Protein AF-A0A6P5RDS1-F1 (afdb_monomer)

Structure (mmCIF, N/CA/C/O backbone):
data_AF-A0A6P5RDS1-F1
#
_entry.id   AF-A0A6P5RDS1-F1
#
loop_
_atom_site.group_PDB
_atom_site.id
_atom_site.type_symbol
_atom_site.label_atom_id
_atom_site.label_alt_id
_atom_site.label_comp_id
_atom_site.label_asym_id
_atom_site.label_entity_id
_atom_site.label_seq_id
_atom_site.pdbx_PDB_ins_code
_atom_site.Cartn_x
_atom_site.Cartn_y
_atom_site.Cartn_z
_atom_site.occupancy
_atom_site.B_iso_or_equiv
_atom_site.auth_seq_id
_atom_site.auth_comp_id
_atom_site.auth_asym_id
_atom_site.auth_atom_id
_atom_site.pdbx_PDB_model_num
ATOM 1 N N . MET A 1 1 ? 1.305 3.568 -52.316 1.00 52.16 1 MET A N 1
ATOM 2 C CA . MET A 1 1 ? 1.310 4.062 -50.924 1.00 52.16 1 MET A CA 1
ATOM 3 C C . MET A 1 1 ? 2.039 3.030 -50.088 1.00 52.16 1 MET A C 1
ATOM 5 O O . MET A 1 1 ? 1.567 1.903 -50.022 1.00 52.16 1 MET A O 1
ATOM 9 N N . ALA A 1 2 ? 3.220 3.369 -49.573 1.00 63.03 2 ALA A N 1
ATOM 10 C CA . ALA A 1 2 ? 3.990 2.489 -48.701 1.00 63.03 2 ALA A CA 1
ATOM 11 C C . ALA A 1 2 ? 3.733 2.926 -47.258 1.00 63.03 2 ALA A C 1
ATOM 13 O O . ALA A 1 2 ? 3.937 4.093 -46.930 1.00 63.03 2 ALA A O 1
ATOM 14 N N . TRP A 1 3 ? 3.232 2.015 -46.431 1.00 63.78 3 TRP A N 1
ATOM 15 C CA . TRP A 1 3 ? 3.153 2.240 -44.995 1.00 63.78 3 TRP A CA 1
ATOM 16 C C . TRP A 1 3 ? 4.556 2.091 -44.414 1.00 63.78 3 TRP A C 1
ATOM 18 O O . TRP A 1 3 ? 5.235 1.106 -44.701 1.00 63.78 3 TRP A O 1
ATOM 28 N N . SER A 1 4 ? 4.988 3.055 -43.606 1.00 67.50 4 SER A N 1
ATOM 29 C CA . SER A 1 4 ? 6.148 2.896 -42.737 1.00 67.50 4 SER A CA 1
ATOM 30 C C . SER A 1 4 ? 5.667 2.709 -41.304 1.00 67.50 4 SER A C 1
ATOM 32 O O . SER A 1 4 ? 4.805 3.433 -40.806 1.00 67.50 4 SER A O 1
ATOM 34 N N . THR A 1 5 ? 6.212 1.703 -40.633 1.00 55.66 5 THR A N 1
ATOM 35 C CA . THR A 1 5 ? 6.023 1.506 -39.199 1.00 55.66 5 THR A CA 1
ATOM 36 C C . THR A 1 5 ? 6.882 2.518 -38.454 1.00 55.66 5 THR A C 1
ATOM 38 O O . THR A 1 5 ? 8.106 2.416 -38.451 1.00 55.66 5 THR A O 1
ATOM 41 N N . SER A 1 6 ? 6.241 3.505 -37.831 1.00 59.34 6 SER A N 1
ATOM 42 C CA . SER A 1 6 ? 6.893 4.403 -36.879 1.00 59.34 6 SER A CA 1
ATOM 43 C C . SER A 1 6 ? 6.882 3.737 -35.505 1.00 59.34 6 SER A C 1
ATOM 45 O O . SER A 1 6 ? 5.877 3.795 -34.801 1.00 59.34 6 SER A O 1
ATOM 47 N N . SER A 1 7 ? 7.972 3.073 -35.125 1.00 63.00 7 SER A N 1
ATOM 48 C CA . SER A 1 7 ? 8.148 2.577 -33.758 1.00 63.00 7 SER A CA 1
ATOM 49 C C . SER A 1 7 ? 8.672 3.709 -32.874 1.00 63.00 7 SER A C 1
ATOM 51 O O . SER A 1 7 ? 9.803 4.158 -33.052 1.00 63.00 7 SER A O 1
ATOM 53 N N . PHE A 1 8 ? 7.861 4.175 -31.927 1.00 62.31 8 PHE A N 1
ATOM 54 C CA . PHE A 1 8 ? 8.321 5.044 -30.846 1.00 62.31 8 PHE A CA 1
ATOM 55 C C . PHE A 1 8 ? 8.679 4.166 -29.647 1.00 62.31 8 PHE A C 1
ATOM 57 O O . PHE A 1 8 ? 7.804 3.513 -29.081 1.00 62.31 8 PHE A O 1
ATOM 64 N N . VAL A 1 9 ? 9.960 4.133 -29.283 1.00 62.94 9 VAL A N 1
ATOM 65 C CA . VAL A 1 9 ? 10.420 3.499 -28.044 1.00 62.94 9 VAL A CA 1
ATOM 66 C C . VAL A 1 9 ? 10.587 4.617 -27.014 1.00 62.94 9 VAL A C 1
ATOM 68 O O . VAL A 1 9 ? 11.450 5.476 -27.208 1.00 62.94 9 VAL A O 1
ATOM 71 N N . PRO A 1 10 ? 9.751 4.681 -25.963 1.00 65.62 10 PRO A N 1
ATOM 72 C CA . PRO A 1 10 ? 9.922 5.683 -24.922 1.00 65.62 10 PRO A CA 1
ATOM 73 C C . PRO A 1 10 ? 11.289 5.525 -24.228 1.00 65.62 10 PRO A C 1
ATOM 75 O O . PRO A 1 10 ? 11.739 4.393 -24.049 1.00 65.62 10 PRO A O 1
ATOM 78 N N . PRO A 1 11 ? 11.934 6.623 -23.781 1.00 74.31 11 PRO A N 1
ATOM 79 C CA . PRO A 1 11 ? 13.264 6.566 -23.164 1.00 74.31 11 PRO A CA 1
ATOM 80 C C . PRO A 1 11 ? 13.291 5.712 -21.894 1.00 74.31 11 PRO A C 1
ATOM 82 O O . PRO A 1 11 ? 14.235 4.967 -21.661 1.00 74.31 11 PRO A O 1
ATOM 85 N N . ASN A 1 12 ? 12.230 5.812 -21.088 1.00 85.38 12 ASN A N 1
ATOM 86 C CA . ASN A 1 12 ? 11.992 4.938 -19.950 1.00 85.38 12 ASN A CA 1
ATOM 87 C C . ASN A 1 12 ? 10.528 4.492 -19.969 1.00 85.38 12 ASN A C 1
ATOM 89 O O . ASN A 1 12 ? 9.618 5.251 -19.623 1.00 85.38 12 ASN A O 1
ATOM 93 N N . ILE A 1 13 ? 10.302 3.253 -20.397 1.00 88.00 13 ILE A N 1
ATOM 94 C CA . ILE A 1 13 ? 8.967 2.657 -20.489 1.00 88.00 13 ILE A CA 1
ATOM 95 C C . ILE A 1 13 ? 8.264 2.578 -19.122 1.00 88.00 13 ILE A C 1
ATOM 97 O O . ILE A 1 13 ? 7.053 2.780 -19.066 1.00 88.00 13 ILE A O 1
ATOM 101 N N . CYS A 1 14 ? 9.013 2.396 -18.026 1.00 90.06 14 CYS A N 1
ATOM 102 C CA . CYS A 1 14 ? 8.473 2.347 -16.664 1.00 90.06 14 CYS A CA 1
ATOM 103 C C . CYS A 1 14 ? 7.877 3.689 -16.215 1.00 90.06 14 CYS A C 1
ATOM 105 O O . CYS A 1 14 ? 6.958 3.704 -15.405 1.00 90.06 14 CYS A O 1
ATOM 107 N N . LEU A 1 15 ? 8.381 4.808 -16.753 1.00 86.38 15 LEU A N 1
ATOM 108 C CA . LEU A 1 15 ? 7.869 6.158 -16.476 1.00 86.38 15 LEU A CA 1
ATOM 109 C C . LEU A 1 15 ? 6.854 6.640 -17.521 1.00 86.38 15 LEU A C 1
ATOM 111 O O . LEU A 1 15 ? 6.115 7.589 -17.275 1.00 86.38 15 LEU A O 1
ATOM 115 N N . SER A 1 16 ? 6.849 6.025 -18.707 1.00 80.31 16 SER A N 1
ATOM 116 C CA . SER A 1 16 ? 6.047 6.480 -19.850 1.00 80.31 16 SER A CA 1
ATOM 117 C C . SER A 1 16 ? 4.698 5.772 -19.945 1.00 80.31 16 SER A C 1
ATOM 119 O O . SER A 1 16 ? 3.726 6.373 -20.395 1.00 80.31 16 SER A O 1
ATOM 121 N N . ILE A 1 17 ? 4.620 4.509 -19.510 1.00 75.12 17 ILE A N 1
ATOM 122 C CA . ILE A 1 17 ? 3.364 3.756 -19.413 1.00 75.12 17 ILE A CA 1
ATOM 123 C C . ILE A 1 17 ? 2.803 3.939 -18.002 1.00 75.12 17 ILE A C 1
ATOM 125 O O . ILE A 1 17 ? 2.818 3.029 -17.176 1.00 75.12 17 ILE A O 1
ATOM 129 N N . VAL A 1 18 ? 2.332 5.154 -17.727 1.00 65.88 18 VAL A N 1
ATOM 130 C CA . VAL A 1 18 ? 1.485 5.440 -16.567 1.00 65.88 18 VAL A CA 1
ATOM 131 C C . VAL A 1 18 ? 0.064 5.527 -17.098 1.00 65.88 18 VAL A C 1
ATOM 133 O O . VAL A 1 18 ? -0.373 6.572 -17.581 1.00 65.88 18 VAL A O 1
ATOM 136 N N . GLU A 1 19 ? -0.646 4.402 -17.109 1.00 61.41 19 GLU A N 1
ATOM 137 C CA . GLU A 1 19 ? -2.012 4.390 -17.629 1.00 61.41 19 GLU A CA 1
ATOM 138 C C . GLU A 1 19 ? -2.927 5.168 -16.678 1.00 61.41 19 GLU A C 1
ATOM 140 O O . GLU A 1 19 ? -3.151 4.779 -15.533 1.00 61.41 19 GLU A O 1
ATOM 145 N N . GLY A 1 20 ? -3.458 6.296 -17.161 1.00 54.75 20 GLY A N 1
ATOM 146 C CA . GLY A 1 20 ? -4.404 7.129 -16.413 1.00 54.75 20 GLY A CA 1
ATOM 147 C C . GLY A 1 20 ? -5.798 6.506 -16.269 1.00 54.75 20 GLY A C 1
ATOM 148 O O . GLY A 1 20 ? -6.591 6.983 -15.461 1.00 54.75 20 GLY A O 1
ATOM 149 N N . VAL A 1 21 ? -6.111 5.449 -17.032 1.00 48.75 21 VAL A N 1
ATOM 150 C CA . VAL A 1 21 ? -7.402 4.746 -16.995 1.00 48.75 21 VAL A CA 1
ATOM 151 C C . VAL A 1 21 ? -7.183 3.247 -17.217 1.00 48.75 21 VAL A C 1
ATOM 153 O O . VAL A 1 21 ? -7.215 2.781 -18.347 1.00 48.75 21 VAL A O 1
ATOM 156 N N . GLY A 1 22 ? -7.004 2.508 -16.120 1.00 55.03 22 GLY A N 1
ATOM 157 C CA . GLY A 1 22 ? -7.117 1.047 -16.073 1.00 55.03 22 GLY A CA 1
ATOM 158 C C . GLY A 1 22 ? -5.992 0.255 -16.748 1.00 55.03 22 GLY A C 1
ATOM 159 O O . GLY A 1 22 ? -5.974 0.120 -17.961 1.00 55.03 22 GLY A O 1
ATOM 160 N N . GLY A 1 23 ? -5.154 -0.380 -15.927 1.00 74.88 23 GLY A N 1
ATOM 161 C CA . GLY A 1 23 ? -4.181 -1.397 -16.331 1.00 74.88 23 GLY A CA 1
ATOM 162 C C . GLY A 1 23 ? -2.976 -1.429 -15.389 1.00 74.88 23 GLY A C 1
ATOM 163 O O . GLY A 1 23 ? -2.886 -0.636 -14.453 1.00 74.88 23 GLY A O 1
ATOM 164 N N . GLY A 1 24 ? -2.092 -2.413 -15.558 1.00 84.75 24 GLY A N 1
ATOM 165 C CA . GLY A 1 24 ? -0.984 -2.670 -14.628 1.00 84.75 24 GLY A CA 1
ATOM 166 C C . GLY A 1 24 ? 0.265 -1.812 -14.857 1.00 84.75 24 GLY A C 1
ATOM 167 O O . GLY A 1 24 ? 1.217 -1.908 -14.085 1.00 84.75 24 GLY A O 1
ATOM 168 N N . GLY A 1 25 ? 0.279 -0.975 -15.895 1.00 90.12 25 GLY A N 1
ATOM 169 C CA . GLY A 1 25 ? 1.495 -0.328 -16.384 1.00 90.12 25 GLY A CA 1
ATOM 170 C C . GLY A 1 25 ? 2.413 -1.319 -17.109 1.00 90.12 25 GLY A C 1
ATOM 171 O O . GLY A 1 25 ? 1.986 -2.400 -17.515 1.00 90.12 25 GLY A O 1
ATOM 172 N N . ALA A 1 26 ? 3.693 -0.969 -17.251 1.00 91.69 26 ALA A N 1
ATOM 173 C CA . ALA A 1 26 ? 4.657 -1.751 -18.036 1.00 91.69 26 ALA A CA 1
ATOM 174 C C . ALA A 1 26 ? 4.880 -3.199 -17.542 1.00 91.69 26 ALA A C 1
ATOM 176 O O . ALA A 1 26 ? 5.235 -4.053 -18.348 1.00 91.69 26 ALA A O 1
ATOM 177 N N . CYS A 1 27 ? 4.669 -3.479 -16.250 1.00 94.31 27 CYS A N 1
ATOM 178 C CA . CYS A 1 27 ? 4.975 -4.774 -15.623 1.00 94.31 27 CYS A CA 1
ATOM 179 C C . CYS A 1 27 ? 3.757 -5.523 -15.063 1.00 94.31 27 CYS A C 1
ATOM 181 O O . CYS A 1 27 ? 3.913 -6.513 -14.341 1.00 94.31 27 CYS A O 1
ATOM 183 N N . GLY A 1 28 ? 2.547 -5.051 -15.362 1.00 94.31 28 GLY A N 1
ATOM 184 C CA . GLY A 1 28 ? 1.330 -5.620 -14.795 1.00 94.31 28 GLY A CA 1
ATOM 185 C C . GLY A 1 28 ? 1.092 -5.218 -13.333 1.00 94.31 28 GLY A C 1
ATOM 186 O O . GLY A 1 28 ? 1.885 -4.526 -12.694 1.00 94.31 28 GLY A O 1
ATOM 187 N N . PHE A 1 29 ? -0.054 -5.638 -12.799 1.00 95.75 29 PHE A N 1
ATOM 188 C CA . PHE A 1 29 ? -0.457 -5.298 -11.435 1.00 95.75 29 PHE A CA 1
ATOM 189 C C . PHE A 1 29 ? 0.477 -5.897 -10.384 1.00 95.75 29 PHE A C 1
ATOM 191 O O . PHE A 1 29 ? 0.983 -7.004 -10.540 1.00 95.75 29 PHE A O 1
ATOM 198 N N . ASN A 1 30 ? 0.620 -5.195 -9.265 1.00 97.12 30 ASN A N 1
ATOM 199 C CA . ASN A 1 30 ? 1.406 -5.589 -8.100 1.00 97.12 30 ASN A CA 1
ATOM 200 C C . ASN A 1 30 ? 2.906 -5.832 -8.372 1.00 97.12 30 ASN A C 1
ATOM 202 O O . ASN A 1 30 ? 3.576 -6.461 -7.554 1.00 9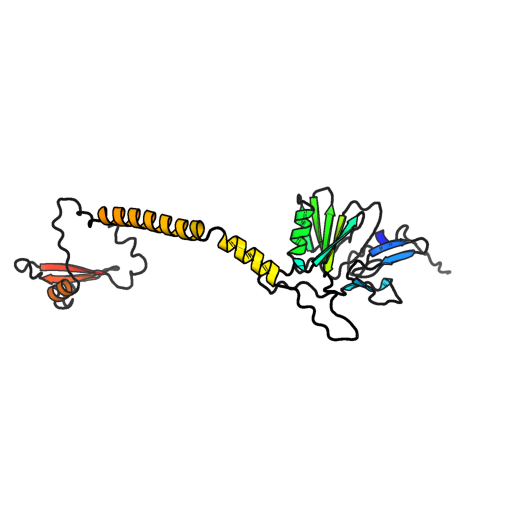7.12 30 ASN A O 1
ATOM 206 N N . SER A 1 31 ? 3.423 -5.345 -9.503 1.00 96.62 31 SER A N 1
ATOM 207 C CA . SER A 1 31 ? 4.823 -5.484 -9.918 1.00 96.62 31 SER A CA 1
ATOM 208 C C . SER A 1 31 ? 5.587 -4.173 -9.821 1.00 96.62 31 SER A C 1
ATOM 210 O O . SER A 1 31 ? 5.006 -3.088 -9.858 1.00 96.62 31 SER A O 1
ATOM 212 N N . LEU A 1 32 ? 6.910 -4.288 -9.778 1.00 97.00 32 LEU A N 1
ATOM 213 C CA . LEU A 1 32 ? 7.862 -3.192 -9.899 1.00 97.00 32 LEU A CA 1
ATOM 214 C C . LEU A 1 32 ? 8.512 -3.218 -11.284 1.00 97.00 32 LEU A C 1
ATOM 216 O O . LEU A 1 32 ? 8.864 -4.286 -11.779 1.00 97.00 32 LEU A O 1
ATOM 220 N N . CYS A 1 33 ? 8.692 -2.043 -11.883 1.00 95.94 33 CYS A N 1
ATOM 221 C CA . CYS A 1 33 ? 9.364 -1.850 -13.162 1.00 95.94 33 CYS A CA 1
ATOM 222 C C . CYS A 1 33 ? 10.653 -1.059 -12.964 1.00 95.94 33 CYS A C 1
ATOM 224 O O . CYS A 1 33 ? 10.628 0.056 -12.436 1.00 95.94 33 CYS A O 1
ATOM 226 N N . ARG A 1 34 ? 11.769 -1.602 -13.444 1.00 95.19 34 ARG A N 1
ATOM 227 C CA . ARG A 1 34 ? 13.029 -0.866 -13.604 1.00 95.19 34 ARG A CA 1
ATOM 228 C C . ARG A 1 34 ? 13.480 -0.921 -15.055 1.00 95.19 34 ARG A C 1
ATOM 230 O O . ARG A 1 34 ? 13.244 -1.911 -15.745 1.00 95.19 34 ARG A O 1
ATOM 237 N N . LEU A 1 35 ? 14.136 0.135 -15.519 1.00 92.94 35 LEU A N 1
ATOM 238 C CA . LEU A 1 35 ? 14.663 0.168 -16.878 1.00 92.94 35 LEU A CA 1
ATOM 239 C C . LEU A 1 35 ? 15.861 -0.788 -16.998 1.00 92.94 35 LEU A C 1
ATOM 241 O O . LEU A 1 35 ? 16.805 -0.701 -16.211 1.00 92.94 35 LEU A O 1
ATOM 245 N N . GLY A 1 36 ? 15.806 -1.705 -17.962 1.00 90.25 36 GLY A N 1
ATOM 246 C CA . GLY A 1 36 ? 16.920 -2.550 -18.381 1.00 90.25 36 GLY A CA 1
ATOM 247 C C . GLY A 1 36 ? 17.379 -2.218 -19.800 1.00 90.25 36 GLY A C 1
ATOM 248 O O . GLY A 1 36 ? 16.732 -1.449 -20.511 1.00 90.25 36 GLY A O 1
ATOM 249 N N . ASP A 1 37 ? 18.484 -2.834 -20.220 1.00 87.12 37 ASP A N 1
ATOM 250 C CA . ASP A 1 37 ? 19.104 -2.570 -21.527 1.00 87.12 37 ASP A CA 1
ATOM 251 C C . ASP A 1 37 ? 18.231 -3.029 -22.711 1.00 87.12 37 ASP A C 1
ATOM 253 O O . ASP A 1 37 ? 18.219 -2.395 -23.764 1.00 87.12 37 ASP A O 1
ATOM 257 N N . GLU A 1 38 ? 17.466 -4.112 -22.531 1.00 85.38 38 GLU A N 1
ATOM 258 C CA . GLU A 1 38 ? 16.616 -4.726 -23.567 1.00 85.38 38 GLU A CA 1
ATOM 259 C C . GLU A 1 38 ? 15.111 -4.461 -23.360 1.00 85.38 38 GLU A C 1
ATOM 261 O O . GLU A 1 38 ? 14.274 -5.016 -24.072 1.00 85.38 38 GLU A O 1
ATOM 266 N N . GLY A 1 39 ? 14.741 -3.614 -22.392 1.00 86.56 39 GLY A N 1
ATOM 267 C CA . GLY A 1 39 ? 13.345 -3.323 -22.059 1.00 86.56 39 GLY A CA 1
ATOM 268 C C . GLY A 1 39 ? 13.084 -3.198 -20.554 1.00 86.56 39 GLY A C 1
ATOM 269 O O . GLY A 1 39 ? 14.025 -3.063 -19.768 1.00 86.56 39 GLY A O 1
ATOM 270 N N . PRO A 1 40 ? 11.809 -3.211 -20.123 1.00 92.50 40 PRO A N 1
ATOM 271 C CA . PRO A 1 40 ? 11.481 -3.180 -18.705 1.00 92.50 40 PRO A CA 1
ATOM 272 C C . PRO A 1 40 ? 11.876 -4.496 -18.040 1.00 92.50 40 PRO A C 1
ATOM 274 O O . PRO A 1 40 ? 11.583 -5.578 -18.548 1.00 92.50 40 PRO A O 1
ATOM 277 N N . ILE A 1 41 ? 12.488 -4.402 -16.867 1.00 95.31 41 ILE A N 1
ATOM 278 C CA . ILE A 1 41 ? 12.680 -5.543 -15.982 1.00 95.31 41 ILE A CA 1
ATOM 279 C C . ILE A 1 41 ? 11.589 -5.488 -14.919 1.00 95.31 41 ILE A C 1
ATOM 281 O O . ILE A 1 41 ? 11.463 -4.494 -14.199 1.00 95.31 41 ILE A O 1
ATOM 285 N N . CYS A 1 42 ? 10.804 -6.561 -14.860 1.00 96.00 42 CYS A N 1
ATOM 286 C CA . CYS A 1 42 ? 9.633 -6.683 -14.007 1.00 96.00 42 CYS A CA 1
ATOM 287 C C . CYS A 1 42 ? 9.896 -7.662 -12.869 1.00 96.00 42 CYS A C 1
ATOM 289 O O . CYS A 1 42 ? 10.268 -8.812 -13.103 1.00 96.00 42 CYS A O 1
ATOM 291 N N . GLU A 1 43 ? 9.701 -7.200 -11.638 1.00 96.25 43 GLU A N 1
ATOM 292 C CA . GLU A 1 43 ? 10.015 -7.954 -10.425 1.00 96.25 43 GLU A CA 1
ATOM 293 C C . GLU A 1 43 ? 8.849 -7.878 -9.430 1.00 96.25 43 GLU A C 1
ATOM 295 O O . GLU A 1 43 ? 8.168 -6.854 -9.318 1.00 96.25 43 GLU A O 1
ATOM 300 N N . CYS A 1 44 ? 8.617 -8.971 -8.697 1.00 97.69 44 CYS A N 1
ATOM 301 C CA . CYS A 1 44 ? 7.619 -9.001 -7.632 1.00 97.69 44 CYS A CA 1
ATOM 302 C C . CYS A 1 44 ? 8.221 -8.518 -6.307 1.00 97.69 44 CYS A C 1
ATOM 304 O O . CYS A 1 44 ? 9.333 -8.931 -5.967 1.00 97.69 44 CYS A O 1
ATOM 306 N N . PRO A 1 45 ? 7.494 -7.696 -5.530 1.00 97.12 45 PRO A N 1
ATOM 307 C CA . PRO A 1 45 ? 7.914 -7.339 -4.182 1.00 97.12 45 PRO A CA 1
ATOM 308 C C . PRO A 1 45 ? 7.856 -8.545 -3.229 1.00 97.12 45 PRO A C 1
ATOM 310 O O . PRO A 1 45 ? 7.248 -9.579 -3.518 1.00 97.12 45 PRO A O 1
ATOM 313 N N . ASN A 1 46 ? 8.474 -8.408 -2.057 1.00 95.69 46 ASN A N 1
ATOM 314 C CA . ASN A 1 46 ? 8.475 -9.436 -1.017 1.00 95.69 46 ASN A CA 1
ATOM 315 C C . ASN A 1 46 ? 7.038 -9.806 -0.617 1.00 95.69 46 ASN A C 1
ATOM 317 O O . ASN A 1 46 ? 6.207 -8.932 -0.385 1.00 95.69 46 ASN A O 1
ATOM 321 N N . GLY A 1 47 ? 6.745 -11.106 -0.523 1.00 94.62 47 GLY A N 1
ATOM 322 C CA . GLY A 1 47 ? 5.386 -11.603 -0.264 1.00 94.62 47 GLY A CA 1
ATOM 323 C C . GLY A 1 47 ? 4.481 -11.660 -1.507 1.00 94.62 47 GLY A C 1
ATOM 324 O O . GLY A 1 47 ? 3.279 -11.913 -1.403 1.00 94.62 47 GLY A O 1
ATOM 325 N N . TYR A 1 48 ? 5.028 -11.430 -2.701 1.00 96.75 48 TYR A N 1
ATOM 326 C CA . TYR A 1 48 ? 4.296 -11.541 -3.957 1.00 96.75 48 TYR A CA 1
ATOM 327 C C . TYR A 1 48 ? 5.028 -12.496 -4.902 1.00 96.75 48 TYR A C 1
ATOM 329 O O . TYR A 1 48 ? 6.250 -12.487 -5.010 1.00 96.75 48 TYR A O 1
ATOM 337 N N . ASN A 1 49 ? 4.262 -13.328 -5.603 1.00 96.00 49 ASN A N 1
ATOM 338 C CA . ASN A 1 49 ? 4.765 -14.272 -6.596 1.00 96.00 49 ASN A CA 1
ATOM 339 C C . ASN A 1 49 ? 4.277 -13.874 -7.987 1.00 96.00 49 ASN A C 1
ATOM 341 O O . ASN A 1 49 ? 3.176 -13.333 -8.119 1.00 96.00 49 ASN A O 1
ATOM 345 N N . SER A 1 50 ? 5.045 -14.225 -9.021 1.00 96.50 50 SER A N 1
ATOM 346 C 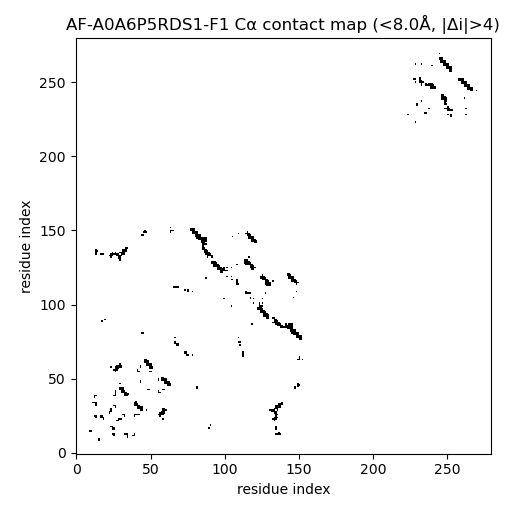CA . SER A 1 50 ? 4.594 -14.035 -10.401 1.00 96.50 50 SER A CA 1
ATOM 347 C C . SER A 1 50 ? 3.264 -14.757 -10.637 1.00 96.50 50 SER A C 1
ATOM 349 O O . SER A 1 50 ? 3.052 -15.885 -10.169 1.00 96.50 50 SER A O 1
ATOM 351 N N . ILE A 1 51 ? 2.356 -14.098 -11.356 1.00 96.75 51 ILE A N 1
ATOM 352 C CA . ILE A 1 51 ? 1.121 -14.724 -11.835 1.00 96.75 51 ILE A CA 1
ATOM 353 C C . ILE A 1 51 ? 1.457 -15.827 -12.844 1.00 96.75 51 ILE A C 1
ATOM 355 O O . ILE A 1 51 ? 0.859 -16.903 -12.784 1.00 96.75 51 ILE A O 1
ATOM 359 N N . ASP A 1 52 ? 2.438 -15.578 -13.712 1.00 95.75 52 ASP A N 1
ATOM 360 C CA . ASP A 1 52 ? 2.931 -16.510 -14.721 1.00 95.75 52 ASP A CA 1
ATOM 361 C C . ASP A 1 52 ? 4.468 -16.545 -14.693 1.00 95.75 52 ASP A C 1
ATOM 363 O O . ASP A 1 52 ? 5.121 -15.569 -15.067 1.00 95.75 52 ASP A O 1
ATOM 367 N N . PRO A 1 53 ? 5.093 -17.646 -14.246 1.00 92.81 53 PRO A N 1
ATOM 368 C CA . PRO A 1 53 ? 6.551 -17.753 -14.204 1.00 92.81 53 PRO A CA 1
ATOM 369 C C . PRO A 1 53 ? 7.236 -17.598 -15.569 1.00 92.81 53 PRO A C 1
ATOM 371 O O . PRO A 1 53 ? 8.432 -17.325 -15.605 1.00 92.81 53 PRO A O 1
ATOM 374 N N . ASN A 1 54 ? 6.504 -17.779 -16.674 1.00 95.00 54 ASN A N 1
ATOM 375 C CA . ASN A 1 54 ? 7.035 -17.642 -18.031 1.00 95.00 54 ASN A CA 1
ATOM 376 C C . ASN A 1 54 ? 6.790 -16.250 -18.632 1.00 95.00 54 ASN A C 1
ATOM 378 O O . ASN A 1 54 ? 7.286 -15.972 -19.721 1.00 95.00 54 ASN A O 1
ATOM 382 N N . ASP A 1 55 ? 6.022 -15.395 -17.954 1.00 92.94 55 ASP A N 1
ATOM 383 C CA . ASP A 1 55 ? 5.654 -14.067 -18.438 1.00 92.94 55 ASP A CA 1
ATOM 384 C C . ASP A 1 55 ? 5.600 -13.066 -17.274 1.00 92.94 55 ASP A C 1
ATOM 386 O O . ASP A 1 55 ? 4.573 -12.876 -16.617 1.00 92.94 55 ASP A O 1
ATOM 390 N N . ALA A 1 56 ? 6.735 -12.405 -17.027 1.00 91.50 56 ALA A N 1
ATOM 391 C CA . ALA A 1 56 ? 6.888 -11.427 -15.951 1.00 91.50 56 ALA A CA 1
ATOM 392 C C . ALA A 1 56 ? 6.034 -10.156 -16.146 1.00 91.50 56 ALA A C 1
ATOM 394 O O . ALA A 1 56 ? 5.831 -9.410 -15.189 1.00 91.50 56 ALA A O 1
ATOM 395 N N . LEU A 1 57 ? 5.503 -9.911 -17.351 1.00 92.44 57 LEU A N 1
ATOM 396 C CA . LEU A 1 57 ? 4.656 -8.749 -17.646 1.00 92.44 57 LEU A CA 1
ATOM 397 C C . LEU A 1 57 ? 3.222 -8.925 -17.129 1.00 92.44 57 LEU A C 1
ATOM 399 O O . LEU A 1 57 ? 2.459 -7.961 -17.068 1.00 92.44 57 LEU A O 1
ATOM 403 N N . ARG A 1 58 ? 2.831 -10.149 -16.744 1.00 93.31 58 ARG A N 1
ATOM 404 C CA . ARG A 1 58 ? 1.472 -10.444 -16.260 1.00 93.31 58 ARG A CA 1
ATOM 405 C C . ARG A 1 58 ? 1.171 -9.932 -14.865 1.00 93.31 58 ARG A C 1
ATOM 407 O O . ARG A 1 58 ? 0.008 -9.965 -14.465 1.00 93.31 58 ARG A O 1
ATOM 414 N N . GLY A 1 59 ? 2.169 -9.444 -14.145 1.00 95.56 59 GLY A N 1
ATOM 415 C CA . GLY A 1 59 ? 1.979 -8.969 -12.790 1.00 95.56 59 GLY A CA 1
ATOM 416 C C . GLY A 1 59 ? 2.282 -10.020 -11.726 1.00 95.56 59 GLY A C 1
ATOM 417 O O . GLY A 1 59 ? 2.639 -11.172 -11.997 1.00 95.56 59 GLY A O 1
ATOM 418 N N . CYS A 1 60 ? 2.049 -9.616 -10.486 1.00 98.00 60 CYS A N 1
ATOM 419 C CA . CYS A 1 60 ? 2.252 -10.429 -9.303 1.00 98.00 60 CYS A CA 1
ATOM 420 C C . CYS A 1 60 ? 0.946 -10.628 -8.528 1.00 98.00 60 CYS A C 1
ATOM 422 O O . CYS A 1 60 ? 0.002 -9.835 -8.591 1.00 98.00 60 CYS A O 1
ATOM 424 N N . LYS A 1 61 ? 0.896 -11.702 -7.747 1.00 96.31 61 LYS A N 1
ATOM 425 C CA . LYS A 1 61 ? -0.175 -12.001 -6.793 1.00 96.31 61 LYS A CA 1
ATOM 426 C C . LYS A 1 61 ? 0.410 -12.181 -5.403 1.00 96.31 61 LYS A C 1
ATOM 428 O O . LYS A 1 61 ? 1.525 -12.678 -5.263 1.00 96.31 61 LYS A O 1
ATOM 433 N N . GLN A 1 62 ? -0.362 -11.826 -4.385 1.00 95.56 62 GLN A N 1
ATOM 434 C CA . GLN A 1 62 ? 0.020 -12.093 -3.002 1.00 95.56 62 GLN A CA 1
ATOM 435 C C . GLN A 1 62 ? 0.196 -13.596 -2.774 1.00 95.56 62 GLN A C 1
ATOM 437 O O . GLN A 1 62 ? -0.575 -14.408 -3.293 1.00 95.56 62 GLN A O 1
ATOM 442 N N . ASN A 1 63 ? 1.213 -13.958 -1.996 1.00 94.00 63 ASN A N 1
ATOM 443 C CA . ASN A 1 63 ? 1.471 -15.334 -1.576 1.00 94.00 63 ASN A CA 1
ATOM 444 C C . ASN A 1 63 ? 1.178 -15.570 -0.079 1.00 94.00 63 ASN A C 1
ATOM 446 O O . ASN A 1 63 ? 1.480 -16.643 0.435 1.00 94.00 63 ASN A O 1
ATOM 450 N N . PHE A 1 64 ? 0.546 -14.599 0.586 1.00 92.44 64 PHE A N 1
ATOM 451 C CA . PHE A 1 64 ? 0.160 -14.626 1.996 1.00 92.44 64 PHE A CA 1
ATOM 452 C C . PHE A 1 64 ? -1.341 -14.358 2.172 1.00 92.44 64 PHE A C 1
ATOM 454 O O . PHE A 1 64 ? -2.021 -13.890 1.257 1.00 92.44 64 PHE A O 1
ATOM 461 N N . VAL A 1 65 ? -1.864 -14.664 3.361 1.00 90.19 65 VAL A N 1
ATOM 462 C CA . VAL A 1 65 ? -3.269 -14.412 3.713 1.00 90.19 65 VAL A CA 1
ATOM 463 C C . VAL A 1 65 ? -3.470 -12.910 3.974 1.00 90.19 65 VAL A C 1
ATOM 465 O O . VAL A 1 65 ? -2.727 -12.354 4.783 1.00 90.19 65 VAL A O 1
ATOM 468 N N . PRO A 1 66 ? -4.440 -12.237 3.321 1.00 89.31 66 PRO A N 1
ATOM 469 C CA . PRO A 1 66 ? -4.737 -10.829 3.581 1.00 89.31 66 PRO A CA 1
ATOM 470 C C . PRO A 1 66 ? -5.141 -10.573 5.036 1.00 89.31 66 PRO A C 1
ATOM 472 O O . PRO A 1 66 ? -5.737 -11.435 5.680 1.00 89.31 66 PRO A O 1
ATOM 475 N N . GLN A 1 67 ? -4.852 -9.372 5.537 1.00 87.75 67 GLN A N 1
ATOM 476 C CA . GLN A 1 67 ? -5.205 -8.976 6.900 1.00 87.75 67 GLN A CA 1
ATOM 477 C C . GLN A 1 67 ? -6.723 -9.034 7.108 1.00 87.75 67 GLN A C 1
ATOM 479 O O . GLN A 1 67 ? -7.480 -8.472 6.314 1.00 87.75 67 GLN A O 1
ATOM 484 N N . SER A 1 68 ? -7.162 -9.677 8.193 1.00 84.75 68 SER A N 1
ATOM 485 C CA . SER A 1 68 ? -8.545 -9.585 8.667 1.00 84.75 68 SER A CA 1
ATOM 486 C C . SER A 1 68 ? -8.670 -8.461 9.696 1.00 84.75 68 SER A C 1
ATOM 488 O O . SER A 1 68 ? -7.853 -8.342 10.610 1.00 84.75 68 SER A O 1
ATOM 490 N N . CYS A 1 69 ? -9.713 -7.643 9.548 1.00 83.19 69 CYS A N 1
ATOM 491 C CA . CYS A 1 69 ? -10.103 -6.607 10.512 1.00 83.19 69 CYS A CA 1
ATOM 492 C C . CYS A 1 69 ? -11.372 -6.995 11.291 1.00 83.19 69 CYS A C 1
ATOM 494 O O . CYS A 1 69 ? -11.978 -6.146 11.938 1.00 83.19 69 CYS A O 1
ATOM 496 N N . ASP A 1 70 ? -11.794 -8.262 11.232 1.00 80.06 70 ASP A N 1
ATOM 497 C CA . ASP A 1 70 ? -13.048 -8.712 11.854 1.00 80.06 70 ASP A CA 1
ATOM 498 C C . ASP A 1 70 ? -12.906 -8.965 13.366 1.00 80.06 70 ASP A C 1
ATOM 500 O O . ASP A 1 70 ? -13.900 -9.058 14.088 1.00 80.06 70 ASP A O 1
ATOM 504 N N . GLN A 1 71 ? -11.671 -9.099 13.862 1.00 72.19 71 GLN A N 1
ATOM 505 C CA . GLN A 1 71 ? -11.369 -9.351 15.272 1.00 72.19 71 GLN A CA 1
ATOM 506 C C . GLN A 1 71 ? -11.067 -8.052 16.034 1.00 72.19 71 GLN A C 1
ATOM 508 O O . GLN A 1 71 ? -10.591 -7.070 15.474 1.00 72.19 71 GLN A O 1
ATOM 513 N N . ALA A 1 72 ? -11.307 -8.064 17.351 1.00 61.00 72 ALA A N 1
ATOM 514 C CA . ALA A 1 72 ? -11.134 -6.896 18.224 1.00 61.00 72 ALA A CA 1
ATOM 515 C C . ALA A 1 72 ? -9.678 -6.396 18.342 1.00 61.00 72 ALA A C 1
ATOM 517 O O . ALA A 1 72 ? -9.458 -5.255 18.742 1.00 61.00 72 ALA A O 1
ATOM 518 N N . SER A 1 73 ? -8.695 -7.237 18.012 1.00 60.84 73 SER A N 1
ATOM 519 C CA . SER A 1 73 ? -7.298 -6.839 17.845 1.00 60.84 73 SER A CA 1
ATOM 520 C C . SER A 1 73 ? -6.916 -7.004 16.376 1.00 60.84 73 SER A C 1
ATOM 522 O O . SER A 1 73 ? -7.012 -8.129 15.874 1.00 60.84 73 SER A O 1
ATOM 524 N N . PRO A 1 74 ? -6.478 -5.943 15.682 1.00 63.56 74 PRO A N 1
ATOM 525 C CA . PRO A 1 74 ? -5.991 -6.094 14.323 1.00 63.56 74 PRO A CA 1
ATOM 526 C C . PRO A 1 74 ? -4.733 -6.969 14.346 1.00 63.56 74 PRO A C 1
ATOM 528 O O . PRO A 1 74 ? -3.877 -6.824 15.218 1.00 63.56 74 PRO A O 1
ATOM 531 N N . GLU A 1 75 ? -4.631 -7.905 13.403 1.00 75.38 75 GLU A N 1
ATOM 532 C CA . GLU A 1 75 ? -3.509 -8.847 13.278 1.00 75.38 75 GLU A CA 1
ATOM 533 C C . GLU A 1 75 ? -2.223 -8.157 12.766 1.00 75.38 75 GLU A C 1
ATOM 535 O O . GLU A 1 75 ? -1.470 -8.722 11.978 1.00 75.38 75 GLU A O 1
ATOM 540 N N . THR A 1 76 ? -1.961 -6.916 13.190 1.00 80.50 76 THR A N 1
ATOM 541 C CA . THR A 1 76 ? -0.863 -6.057 12.718 1.00 80.50 76 THR A CA 1
ATOM 542 C C . THR A 1 76 ? 0.506 -6.694 12.916 1.00 80.50 76 THR A C 1
ATOM 544 O O . THR A 1 76 ? 1.375 -6.557 12.058 1.00 80.50 76 THR A O 1
ATOM 547 N N . ASP A 1 77 ? 0.684 -7.469 13.986 1.00 85.12 77 ASP A N 1
ATOM 548 C CA . ASP A 1 77 ? 1.927 -8.188 14.278 1.00 85.12 77 ASP A CA 1
ATOM 549 C C . ASP A 1 77 ? 2.297 -9.224 13.202 1.00 85.12 77 ASP A C 1
ATOM 551 O O . ASP A 1 77 ? 3.481 -9.553 13.051 1.00 85.12 77 ASP A O 1
ATOM 555 N N . LEU A 1 78 ? 1.314 -9.714 12.434 1.00 89.75 78 LEU A N 1
ATOM 556 C CA . LEU A 1 78 ? 1.511 -10.669 11.340 1.00 89.75 78 LEU A CA 1
ATOM 557 C C . LEU A 1 78 ? 1.988 -10.010 10.044 1.00 89.75 78 LEU A C 1
ATOM 559 O O . LEU A 1 78 ? 2.337 -10.727 9.112 1.00 89.75 78 LEU A O 1
ATOM 563 N N . PHE A 1 79 ? 2.031 -8.681 9.967 1.00 93.00 79 PHE A N 1
ATOM 564 C CA . PHE A 1 79 ? 2.428 -7.952 8.765 1.00 93.00 79 PHE A CA 1
ATOM 565 C C . PHE A 1 79 ? 3.693 -7.128 9.005 1.00 93.00 79 PHE A C 1
ATOM 567 O O . PHE A 1 79 ? 4.035 -6.763 10.132 1.00 93.00 79 PHE A O 1
ATOM 574 N N . ASP A 1 80 ? 4.420 -6.876 7.925 1.00 93.88 80 ASP A N 1
ATOM 575 C CA . ASP A 1 80 ? 5.570 -5.979 7.886 1.00 93.88 80 ASP A CA 1
ATOM 576 C C . ASP A 1 80 ? 5.604 -5.217 6.556 1.00 93.88 80 ASP A C 1
ATOM 578 O O . ASP A 1 80 ? 4.761 -5.435 5.680 1.00 93.88 80 ASP A O 1
ATOM 582 N N . PHE A 1 81 ? 6.587 -4.335 6.393 1.00 96.88 81 PHE A N 1
ATOM 583 C CA . PHE A 1 81 ? 6.784 -3.562 5.174 1.00 96.88 81 PHE A CA 1
ATOM 584 C C . PHE A 1 81 ? 8.151 -3.807 4.545 1.00 96.88 81 PHE A C 1
ATOM 586 O O . PHE A 1 81 ? 9.189 -3.749 5.202 1.00 96.88 81 PHE A O 1
ATOM 593 N N . GLN A 1 82 ? 8.158 -4.013 3.231 1.00 97.19 82 GLN A N 1
ATOM 594 C CA . GLN A 1 82 ? 9.357 -3.857 2.424 1.00 97.19 82 GLN A CA 1
ATOM 595 C C . GLN A 1 82 ? 9.550 -2.368 2.136 1.00 97.19 82 GLN A C 1
ATOM 597 O O . GLN A 1 82 ? 8.717 -1.747 1.475 1.00 97.19 82 GLN A O 1
ATOM 602 N N . GLU A 1 83 ? 10.649 -1.804 2.628 1.00 97.75 83 GLU A N 1
ATOM 603 C CA . GLU A 1 83 ? 11.008 -0.410 2.374 1.00 97.75 83 GLU A CA 1
ATOM 604 C C . GLU A 1 83 ? 11.801 -0.279 1.081 1.00 97.75 83 GLU A C 1
ATOM 606 O O . GLU A 1 83 ? 12.806 -0.963 0.879 1.00 97.75 83 GLU A O 1
ATOM 611 N N . MET A 1 84 ? 11.375 0.637 0.218 1.00 97.19 84 MET A N 1
ATOM 612 C CA . MET A 1 84 ? 12.012 0.889 -1.065 1.00 97.19 84 MET A CA 1
ATOM 613 C C . MET A 1 84 ? 12.179 2.387 -1.290 1.00 97.19 84 MET A C 1
ATOM 615 O O . MET A 1 84 ? 11.207 3.135 -1.386 1.00 97.19 84 MET A O 1
ATOM 619 N N . GLN A 1 85 ? 13.431 2.827 -1.381 1.00 96.94 85 GLN A N 1
ATOM 620 C CA . GLN A 1 85 ? 13.757 4.183 -1.813 1.00 96.94 85 GLN A CA 1
ATOM 621 C C . GLN A 1 85 ? 13.566 4.314 -3.323 1.00 96.94 85 GLN A C 1
ATOM 623 O O . GLN A 1 85 ? 13.600 3.315 -4.045 1.00 96.94 85 GLN A O 1
ATOM 628 N N . ASN A 1 86 ? 13.385 5.546 -3.801 1.00 96.50 86 ASN A N 1
ATOM 629 C CA . ASN A 1 86 ? 13.320 5.853 -5.233 1.00 96.50 86 ASN A CA 1
ATOM 630 C C . ASN A 1 86 ? 12.272 5.013 -5.985 1.00 96.50 86 ASN A C 1
ATOM 632 O O . ASN A 1 86 ? 12.447 4.642 -7.143 1.00 96.50 86 ASN A O 1
ATOM 636 N N . THR A 1 87 ? 11.186 4.687 -5.287 1.00 96.75 87 THR A N 1
ATOM 637 C CA . THR A 1 87 ? 10.125 3.801 -5.762 1.00 96.75 87 THR A CA 1
ATOM 638 C C . THR A 1 87 ? 8.790 4.496 -5.568 1.00 96.75 87 THR A C 1
ATOM 640 O O . THR A 1 87 ? 8.585 5.156 -4.547 1.00 96.75 87 THR A O 1
ATOM 643 N N . ASN A 1 88 ? 7.889 4.371 -6.540 1.00 95.06 88 ASN A N 1
ATOM 644 C CA . ASN A 1 88 ? 6.542 4.934 -6.481 1.00 95.06 88 ASN A CA 1
ATOM 645 C C . ASN A 1 88 ? 5.571 4.097 -7.336 1.00 95.06 88 ASN A C 1
ATOM 647 O O . ASN A 1 88 ? 5.990 3.268 -8.141 1.00 95.06 88 ASN A O 1
ATOM 651 N N . PHE A 1 89 ? 4.273 4.335 -7.165 1.00 94.62 89 PHE A N 1
ATOM 652 C CA . PHE A 1 89 ? 3.185 3.690 -7.901 1.00 94.62 89 PHE A CA 1
ATOM 653 C C . PHE A 1 89 ? 2.176 4.754 -8.364 1.00 94.62 89 PHE A C 1
ATOM 655 O O . PHE A 1 89 ? 1.149 4.924 -7.721 1.00 94.62 89 PHE A O 1
ATOM 662 N N . PRO A 1 90 ? 2.436 5.559 -9.405 1.00 91.25 90 PRO A N 1
ATOM 663 C CA . PRO A 1 90 ? 1.562 6.684 -9.742 1.00 91.25 90 PRO A CA 1
ATOM 664 C C . PRO A 1 90 ? 0.099 6.295 -10.020 1.00 91.25 90 PRO A C 1
ATOM 666 O O . PRO A 1 90 ? -0.180 5.368 -10.784 1.00 91.25 90 PRO A O 1
ATOM 669 N N . GLY A 1 91 ? -0.833 7.064 -9.443 1.00 89.31 91 GLY A N 1
ATOM 670 C CA . GLY A 1 91 ? -2.281 6.887 -9.609 1.00 89.31 91 GLY A CA 1
ATOM 671 C C . GLY A 1 91 ? -2.878 5.773 -8.740 1.00 89.31 91 GLY A C 1
ATOM 672 O O . GLY A 1 91 ? -2.168 4.939 -8.191 1.00 89.31 91 GLY A O 1
ATOM 673 N N . GLY A 1 92 ? -4.204 5.752 -8.582 1.00 88.25 92 GLY A N 1
ATOM 674 C CA . GLY A 1 92 ? -4.887 4.736 -7.764 1.00 88.25 92 GLY A CA 1
ATOM 675 C C . GLY A 1 92 ? -4.773 4.938 -6.246 1.00 88.25 92 GLY A C 1
ATOM 676 O O . GLY A 1 92 ? -5.087 4.024 -5.483 1.00 88.25 92 GLY A O 1
ATOM 677 N N . ASP A 1 93 ? -4.330 6.116 -5.802 1.00 93.75 93 ASP A N 1
ATOM 678 C CA . ASP A 1 93 ? -4.392 6.538 -4.399 1.00 93.75 93 ASP A CA 1
ATOM 679 C C . ASP A 1 93 ? -5.853 6.646 -3.952 1.00 93.75 93 ASP A C 1
ATOM 681 O O . ASP A 1 93 ? -6.670 7.264 -4.638 1.00 93.75 93 ASP A O 1
ATOM 685 N N . TYR A 1 94 ? -6.201 6.029 -2.823 1.00 95.56 94 TYR A N 1
ATOM 686 C CA . TYR A 1 94 ? -7.549 6.156 -2.250 1.00 95.56 94 TYR A CA 1
ATOM 687 C C . TYR A 1 94 ? -7.594 7.102 -1.049 1.00 95.56 94 TYR A C 1
ATOM 689 O O . TYR A 1 94 ? -8.661 7.613 -0.725 1.00 95.56 94 TYR A O 1
ATOM 697 N N . GLU A 1 95 ? -6.444 7.357 -0.425 1.00 96.81 95 GLU A N 1
ATOM 698 C CA . GLU A 1 95 ? -6.278 8.294 0.682 1.00 96.81 95 GLU A CA 1
ATOM 699 C C . GLU A 1 95 ? -4.940 9.026 0.565 1.00 96.81 95 GLU A C 1
ATOM 701 O O . GLU A 1 95 ? -3.933 8.454 0.132 1.00 96.81 95 GLU A O 1
ATOM 706 N N . HIS A 1 96 ? -4.944 10.294 0.979 1.00 97.50 96 HIS A N 1
ATOM 707 C CA . HIS A 1 96 ? -3.782 11.176 1.013 1.00 97.50 96 HIS A CA 1
ATO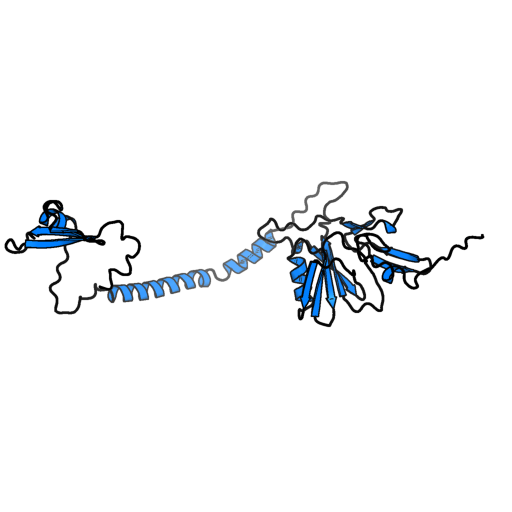M 708 C C . HIS A 1 96 ? -3.811 12.012 2.295 1.00 97.50 96 HIS A C 1
ATOM 710 O O . HIS A 1 96 ? -4.810 12.666 2.595 1.00 97.50 96 HIS A O 1
ATOM 716 N N . PHE A 1 97 ? -2.707 11.993 3.037 1.00 98.00 97 PHE A N 1
ATOM 717 C CA . PHE A 1 97 ? -2.488 12.806 4.231 1.00 98.00 97 PHE A CA 1
ATOM 718 C C . PHE A 1 97 ? -1.273 13.710 4.037 1.00 98.00 97 PHE A C 1
ATOM 720 O O . PHE A 1 97 ? -0.312 13.319 3.379 1.00 98.00 97 PHE A O 1
ATOM 727 N N . GLN A 1 98 ? -1.304 14.899 4.638 1.00 98.06 98 GLN A N 1
ATOM 728 C CA . GLN A 1 98 ? -0.248 15.907 4.524 1.00 98.06 98 GLN A CA 1
ATOM 729 C C . GLN A 1 98 ? 0.275 16.301 5.904 1.00 98.06 98 GLN A C 1
ATOM 731 O O . GLN A 1 98 ? -0.484 16.333 6.873 1.00 98.06 98 GLN A O 1
ATOM 736 N N . GLY A 1 99 ? 1.562 16.644 5.987 1.00 97.44 99 GLY A N 1
ATOM 737 C CA . GLY A 1 99 ? 2.198 17.076 7.234 1.00 97.44 99 GLY A CA 1
ATOM 738 C C . GLY A 1 99 ? 2.332 15.965 8.279 1.00 97.44 99 GLY A C 1
ATOM 739 O O . GLY A 1 99 ? 2.351 16.253 9.475 1.00 97.44 99 GLY A O 1
ATOM 740 N N . VAL A 1 100 ? 2.402 14.703 7.846 1.00 98.06 100 VAL A N 1
ATOM 741 C CA . VAL A 1 100 ? 2.555 13.534 8.725 1.00 98.06 100 VAL A CA 1
ATOM 742 C C . VAL A 1 100 ? 3.992 13.013 8.712 1.00 98.06 100 VAL A C 1
ATOM 744 O O . VAL A 1 100 ? 4.784 13.356 7.836 1.00 98.06 100 VAL A O 1
ATOM 747 N N . THR A 1 101 ? 4.352 12.190 9.698 1.00 98.00 101 THR A N 1
ATOM 748 C CA . THR A 1 101 ? 5.653 11.504 9.726 1.00 98.00 101 THR A CA 1
ATOM 749 C C . THR A 1 101 ? 5.589 10.176 8.973 1.00 98.00 101 THR A C 1
ATOM 751 O O . THR A 1 101 ? 4.513 9.602 8.792 1.00 98.00 101 THR A O 1
ATOM 754 N N . GLU A 1 102 ? 6.750 9.649 8.575 1.00 96.88 102 GLU A N 1
ATOM 755 C CA . GLU A 1 102 ? 6.840 8.318 7.965 1.00 96.88 102 GLU A CA 1
ATOM 756 C C . GLU A 1 102 ? 6.269 7.233 8.890 1.00 96.88 102 GLU A C 1
ATOM 758 O O . GLU A 1 102 ? 5.470 6.410 8.448 1.00 96.88 102 GLU A O 1
ATOM 763 N N . ASP A 1 103 ? 6.622 7.264 10.179 1.00 97.44 103 ASP A N 1
ATOM 764 C CA . ASP A 1 103 ? 6.135 6.295 11.169 1.00 97.44 103 ASP A CA 1
ATOM 765 C C . ASP A 1 103 ? 4.616 6.352 11.326 1.00 97.44 103 ASP A C 1
ATOM 767 O O . ASP A 1 103 ? 3.958 5.317 11.432 1.00 97.44 103 ASP A O 1
ATOM 771 N N . TRP A 1 104 ? 4.040 7.557 11.281 1.00 97.62 104 TRP A N 1
ATOM 772 C CA . TRP A 1 104 ? 2.592 7.718 11.290 1.00 97.62 104 TRP A CA 1
ATOM 773 C C . TRP A 1 104 ? 1.963 7.113 10.031 1.00 97.62 104 TRP A C 1
ATOM 775 O O . TRP A 1 104 ? 0.991 6.370 10.135 1.00 97.62 104 TRP A O 1
ATOM 785 N N . CYS A 1 105 ? 2.537 7.373 8.851 1.00 98.00 105 CYS A N 1
ATOM 786 C CA . CYS A 1 105 ? 2.060 6.825 7.578 1.00 98.00 105 CYS A CA 1
ATOM 787 C C . CYS A 1 105 ? 2.113 5.288 7.569 1.00 98.00 105 CYS A C 1
ATOM 789 O O . CYS A 1 105 ? 1.150 4.623 7.179 1.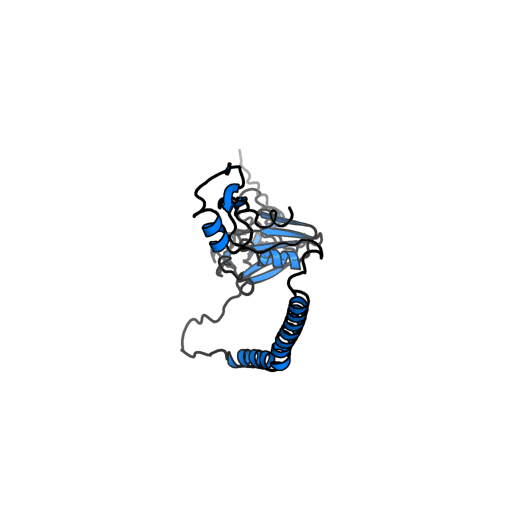00 98.00 105 CYS A O 1
ATOM 791 N N . ARG A 1 106 ? 3.215 4.723 8.077 1.00 97.50 106 ARG A N 1
ATOM 792 C CA . ARG A 1 106 ? 3.404 3.282 8.263 1.00 97.50 106 ARG A CA 1
ATOM 793 C C . ARG A 1 106 ? 2.335 2.696 9.173 1.00 97.50 106 ARG A C 1
ATOM 795 O O . ARG A 1 106 ? 1.678 1.736 8.780 1.00 97.50 106 ARG A O 1
ATOM 802 N N . GLN A 1 107 ? 2.148 3.268 10.362 1.00 95.88 107 GLN A N 1
ATOM 803 C CA . GLN A 1 107 ? 1.183 2.757 11.332 1.00 95.88 107 GLN A CA 1
ATOM 804 C C . GLN A 1 107 ? -0.250 2.874 10.806 1.00 95.88 107 GLN A C 1
ATOM 806 O O . GLN A 1 107 ? -1.007 1.912 10.874 1.00 95.88 107 GLN A O 1
ATOM 811 N N . ASN A 1 108 ? -0.598 4.001 10.181 1.00 96.19 108 ASN A N 1
ATOM 812 C CA . ASN A 1 108 ? -1.918 4.203 9.592 1.00 96.19 108 ASN A CA 1
ATOM 813 C C . ASN A 1 108 ? -2.229 3.190 8.475 1.00 96.19 108 ASN A C 1
ATOM 815 O O . ASN A 1 108 ? -3.364 2.738 8.349 1.00 96.19 108 ASN A O 1
ATOM 819 N N . CYS A 1 109 ? -1.228 2.800 7.680 1.00 96.88 109 CYS A N 1
ATOM 820 C CA . CYS A 1 109 ? -1.371 1.728 6.694 1.00 96.88 109 CYS A CA 1
ATOM 821 C C . CYS A 1 109 ? -1.407 0.329 7.334 1.00 96.88 109 CYS A C 1
ATOM 823 O O . CYS A 1 109 ? -2.081 -0.576 6.841 1.00 96.88 109 CYS A O 1
ATOM 825 N N . LEU A 1 110 ? -0.687 0.112 8.434 1.00 93.69 110 LEU A N 1
ATOM 826 C CA . LEU A 1 110 ? -0.701 -1.164 9.148 1.00 93.69 110 LEU A CA 1
ATOM 827 C C . LEU A 1 110 ? -2.083 -1.440 9.763 1.00 93.69 110 LEU A C 1
ATOM 829 O O . LEU A 1 110 ? -2.599 -2.553 9.637 1.00 93.69 110 LEU A O 1
ATOM 833 N N . ASP A 1 111 ? -2.702 -0.404 10.329 1.00 91.75 111 ASP A N 1
ATOM 834 C CA . ASP A 1 111 ? -4.025 -0.449 10.962 1.00 91.75 111 ASP A CA 1
ATOM 835 C C . ASP A 1 111 ? -5.187 -0.521 9.951 1.00 91.75 111 ASP A C 1
ATOM 837 O O . ASP A 1 111 ? -6.316 -0.838 10.325 1.00 91.75 111 ASP A O 1
ATOM 841 N N . ASP A 1 112 ? -4.925 -0.269 8.666 1.00 93.06 112 ASP A N 1
ATOM 842 C CA . ASP A 1 112 ? -5.915 -0.335 7.590 1.00 93.06 112 ASP A CA 1
ATOM 843 C C . ASP A 1 112 ? -5.815 -1.658 6.808 1.00 93.06 112 ASP A C 1
ATOM 845 O O . ASP A 1 112 ? -4.799 -1.970 6.176 1.00 93.06 112 ASP A O 1
ATOM 849 N N . CYS A 1 113 ? -6.903 -2.434 6.804 1.00 91.62 113 CYS A N 1
ATOM 850 C CA . CYS A 1 113 ? -6.986 -3.701 6.075 1.00 91.62 113 CYS A CA 1
ATOM 851 C C . CYS A 1 113 ? -6.977 -3.569 4.548 1.00 91.62 113 CYS A C 1
ATOM 853 O O . CYS A 1 113 ? -6.645 -4.534 3.861 1.00 91.62 113 CYS A O 1
ATOM 855 N N . PHE A 1 114 ? -7.324 -2.407 3.997 1.00 93.62 114 PHE A N 1
ATOM 856 C CA . PHE A 1 114 ? -7.256 -2.170 2.557 1.00 93.62 114 PHE A CA 1
ATOM 857 C C . PHE A 1 114 ? -5.884 -1.675 2.105 1.00 93.62 114 PHE A C 1
ATOM 859 O O . PHE A 1 114 ? -5.577 -1.769 0.915 1.00 93.62 114 PHE A O 1
ATOM 866 N N . CYS A 1 115 ? -5.058 -1.166 3.021 1.00 96.94 115 CYS A N 1
ATOM 867 C CA . CYS A 1 115 ? -3.767 -0.602 2.665 1.00 96.94 115 CYS A CA 1
ATOM 868 C C . CYS A 1 115 ? -2.753 -1.705 2.352 1.00 96.94 115 CYS A C 1
ATOM 870 O O . CYS A 1 115 ? -2.368 -2.491 3.218 1.00 96.94 115 CYS A O 1
ATOM 872 N N . ALA A 1 116 ? -2.302 -1.741 1.101 1.00 97.00 116 ALA A N 1
ATOM 873 C CA . ALA A 1 116 ? -1.262 -2.646 0.621 1.00 97.00 116 ALA A CA 1
ATOM 874 C C . ALA A 1 116 ? 0.068 -1.928 0.373 1.00 97.00 116 ALA A C 1
ATOM 876 O O . ALA A 1 116 ? 1.129 -2.535 0.505 1.00 97.00 116 ALA A O 1
ATOM 877 N N . VAL A 1 117 ? 0.021 -0.640 0.026 1.00 98.06 117 VAL A N 1
ATOM 878 C CA . VAL A 1 117 ? 1.206 0.192 -0.197 1.00 98.06 117 VAL A CA 1
ATOM 879 C C . VAL A 1 117 ? 0.982 1.564 0.430 1.00 98.06 117 VAL A C 1
ATOM 881 O O . VAL A 1 117 ? -0.081 2.160 0.242 1.00 98.06 117 VAL A O 1
ATOM 884 N N . ALA A 1 118 ? 1.997 2.071 1.125 1.00 98.31 118 ALA A N 1
ATOM 885 C CA . ALA A 1 118 ? 2.073 3.452 1.582 1.00 98.31 118 ALA A CA 1
ATOM 886 C C . ALA A 1 118 ? 3.294 4.139 0.961 1.00 98.31 118 ALA A C 1
ATOM 888 O O . ALA A 1 118 ? 4.398 3.600 0.997 1.00 98.31 118 ALA A O 1
ATOM 889 N N . ILE A 1 119 ? 3.109 5.322 0.384 1.00 98.25 119 ILE A N 1
ATOM 890 C CA . ILE A 1 119 ? 4.185 6.122 -0.208 1.00 98.25 119 ILE A CA 1
ATOM 891 C C . ILE A 1 119 ? 4.345 7.387 0.614 1.00 98.25 119 ILE A C 1
ATOM 893 O O . ILE A 1 119 ? 3.385 8.130 0.806 1.00 98.25 119 ILE A O 1
AT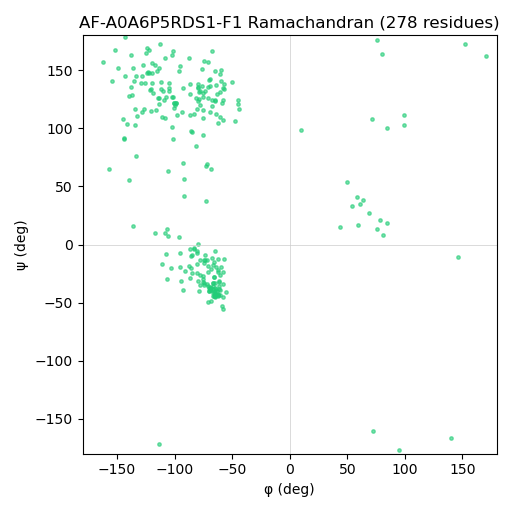OM 897 N N . PHE A 1 120 ? 5.566 7.628 1.071 1.00 97.88 120 PHE A N 1
ATOM 898 C CA . PHE A 1 120 ? 5.937 8.774 1.879 1.00 97.88 120 PHE A CA 1
ATOM 899 C C . PHE A 1 120 ? 6.998 9.618 1.170 1.00 97.88 120 PHE A C 1
ATOM 901 O O . PHE A 1 120 ? 7.942 9.083 0.583 1.00 97.88 120 PHE A O 1
ATOM 908 N N . ASN A 1 121 ? 6.880 10.942 1.238 1.00 95.19 121 ASN A N 1
ATOM 909 C CA . ASN A 1 121 ? 7.897 11.864 0.731 1.00 95.19 121 ASN A CA 1
ATOM 910 C C . ASN A 1 121 ? 8.410 12.806 1.834 1.00 95.19 121 ASN A C 1
ATOM 912 O O . ASN A 1 121 ? 7.816 12.948 2.901 1.00 95.19 121 ASN A O 1
ATOM 916 N N . SER A 1 122 ? 9.516 13.503 1.569 1.00 92.44 122 SER A N 1
ATOM 917 C CA . SER A 1 122 ? 10.118 14.430 2.538 1.00 92.44 122 SER A CA 1
ATOM 918 C C . SER A 1 122 ? 9.276 15.679 2.830 1.00 92.44 122 SER A C 1
ATOM 920 O O . SER A 1 122 ? 9.595 16.406 3.766 1.00 92.44 122 SER A O 1
ATOM 922 N N . ALA A 1 123 ? 8.231 15.949 2.041 1.00 94.81 123 ALA A N 1
ATOM 923 C CA . ALA A 1 123 ? 7.282 17.032 2.298 1.00 94.81 123 ALA A CA 1
ATOM 924 C C . ALA A 1 123 ? 6.227 16.651 3.355 1.00 94.81 123 ALA A C 1
ATOM 926 O O . ALA A 1 123 ? 5.448 17.503 3.780 1.00 94.81 123 ALA A O 1
ATOM 927 N N . GLY A 1 124 ? 6.220 15.392 3.809 1.00 96.06 124 GLY A N 1
ATOM 928 C CA . GLY A 1 124 ? 5.249 14.884 4.770 1.00 96.06 124 GLY A CA 1
ATOM 929 C C . GLY A 1 124 ? 3.943 14.428 4.123 1.00 96.06 124 GLY A C 1
ATOM 930 O O . GLY A 1 124 ? 2.935 14.333 4.825 1.00 96.06 124 GLY A O 1
ATOM 931 N N . ASP A 1 125 ? 3.928 14.179 2.809 1.00 97.69 125 ASP A N 1
ATOM 932 C CA . ASP A 1 125 ? 2.793 13.527 2.161 1.00 97.69 125 ASP A CA 1
ATOM 933 C C . ASP A 1 125 ? 2.845 12.014 2.389 1.00 97.69 125 ASP A C 1
ATOM 935 O O . ASP A 1 125 ? 3.899 11.387 2.269 1.00 97.69 125 ASP A O 1
ATOM 939 N N . CYS A 1 126 ? 1.681 11.434 2.665 1.00 98.25 126 CYS A N 1
ATOM 940 C CA . CYS A 1 126 ? 1.449 10.003 2.793 1.00 98.25 126 CYS A CA 1
ATOM 941 C C . CYS A 1 126 ? 0.303 9.599 1.866 1.00 98.25 126 CYS A C 1
ATOM 943 O O . CYS A 1 126 ? -0.829 10.045 2.058 1.00 98.25 126 CYS A O 1
ATOM 945 N N . PHE A 1 127 ? 0.583 8.751 0.882 1.00 98.00 127 PHE A N 1
ATOM 946 C CA . PHE A 1 127 ? -0.408 8.228 -0.056 1.00 98.00 127 PHE A CA 1
ATOM 947 C C . PHE A 1 127 ? -0.622 6.737 0.175 1.00 98.00 127 PHE A C 1
ATOM 949 O O . PHE A 1 127 ? 0.349 5.986 0.279 1.00 98.00 127 PHE A O 1
ATOM 956 N N . LYS A 1 128 ? -1.881 6.297 0.228 1.00 98.06 128 LYS A N 1
ATOM 957 C CA . LYS A 1 128 ? -2.240 4.889 0.449 1.00 98.06 128 LYS A CA 1
ATOM 958 C C . LYS A 1 128 ? -2.862 4.271 -0.794 1.00 98.06 128 LYS A C 1
ATOM 960 O O . LYS A 1 128 ? -3.699 4.881 -1.466 1.00 98.06 128 LYS A O 1
ATOM 965 N N . LYS A 1 129 ? -2.488 3.018 -1.062 1.00 96.69 129 LYS A N 1
ATOM 966 C CA . LYS A 1 129 ? -2.996 2.220 -2.185 1.00 96.69 129 LYS A CA 1
ATOM 967 C C . LYS A 1 129 ? -3.508 0.875 -1.721 1.00 96.69 129 LYS A C 1
ATOM 969 O O . LYS A 1 129 ? -2.956 0.251 -0.814 1.00 96.69 129 LYS A O 1
ATOM 974 N N . ARG A 1 130 ? -4.565 0.440 -2.395 1.00 95.75 130 ARG A N 1
ATOM 975 C CA . ARG A 1 130 ? -5.207 -0.863 -2.230 1.00 95.75 130 ARG A CA 1
ATOM 976 C C . ARG A 1 130 ? -4.791 -1.806 -3.346 1.00 95.75 130 ARG A C 1
ATOM 978 O O . ARG A 1 130 ? -4.259 -1.374 -4.365 1.00 95.75 130 ARG A O 1
ATOM 985 N N . LEU A 1 131 ? -5.071 -3.087 -3.160 1.00 94.88 131 LEU A N 1
ATOM 986 C CA . LEU A 1 131 ? -4.906 -4.076 -4.220 1.00 94.88 131 LEU A CA 1
ATOM 987 C C . LEU A 1 131 ? -6.037 -3.989 -5.261 1.00 94.88 131 LEU A C 1
ATOM 989 O O . LEU A 1 131 ? -7.175 -3.684 -4.894 1.00 94.88 131 LEU A O 1
ATOM 993 N N . PRO A 1 132 ? -5.755 -4.364 -6.522 1.00 95.12 132 PRO A N 1
ATOM 994 C CA . PRO A 1 132 ? -4.411 -4.432 -7.093 1.00 95.12 132 PRO A CA 1
ATOM 995 C C . PRO A 1 132 ? -3.831 -3.018 -7.263 1.00 95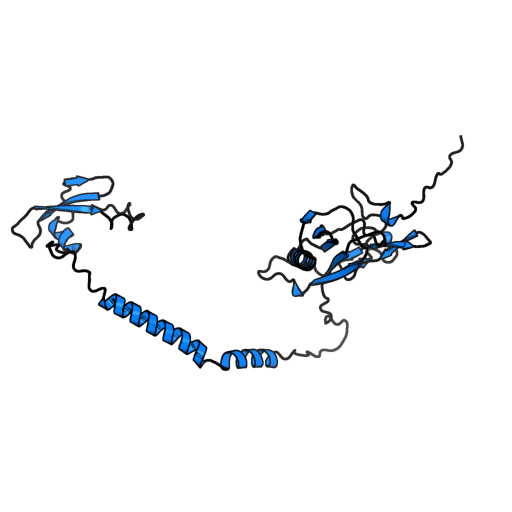.12 132 PRO A C 1
ATOM 997 O O . PRO A 1 132 ? -4.551 -2.099 -7.648 1.00 95.12 132 PRO A O 1
ATOM 1000 N N . PHE A 1 133 ? -2.534 -2.846 -7.013 1.00 95.00 133 PHE A N 1
ATOM 1001 C CA . PHE A 1 133 ? -1.838 -1.587 -7.297 1.00 95.00 133 PHE A CA 1
ATOM 1002 C C . PHE A 1 133 ? -1.136 -1.657 -8.661 1.00 95.00 133 PHE A C 1
ATOM 1004 O O . PHE A 1 133 ? -0.745 -2.733 -9.115 1.00 95.00 133 PHE A O 1
ATOM 1011 N N . SER A 1 134 ? -1.011 -0.520 -9.344 1.00 94.31 134 SER A N 1
ATOM 1012 C CA . SER A 1 134 ? -0.509 -0.414 -10.722 1.00 94.31 134 SER A CA 1
ATOM 1013 C C . SER A 1 134 ? 0.683 0.534 -10.826 1.00 94.31 134 SER A C 1
ATOM 1015 O O . SER A 1 134 ? 0.963 1.294 -9.900 1.00 94.31 134 SER A O 1
ATOM 1017 N N . ASN A 1 135 ? 1.348 0.526 -11.986 1.00 93.88 135 ASN A N 1
ATOM 1018 C CA . ASN A 1 135 ? 2.373 1.510 -12.351 1.00 93.88 135 ASN A CA 1
ATOM 1019 C C . ASN A 1 135 ? 3.583 1.528 -11.398 1.00 93.88 135 ASN A C 1
ATOM 1021 O O . ASN A 1 135 ? 4.140 2.589 -11.126 1.00 93.88 135 ASN A O 1
ATOM 1025 N N . GLY A 1 136 ? 3.989 0.373 -10.864 1.00 95.00 136 GLY A N 1
ATOM 1026 C CA . GLY A 1 136 ? 5.169 0.301 -10.005 1.00 95.00 136 GLY A CA 1
ATOM 1027 C C . GLY A 1 136 ? 6.431 0.647 -10.771 1.00 95.00 136 GLY A C 1
ATOM 1028 O O . GLY A 1 136 ? 6.739 0.010 -11.775 1.00 95.00 136 GLY A O 1
ATOM 1029 N N . MET A 1 137 ? 7.169 1.642 -10.292 1.00 94.50 137 MET A N 1
ATOM 1030 C CA . MET A 1 137 ? 8.377 2.138 -10.942 1.00 94.50 137 MET A CA 1
ATOM 1031 C C . MET A 1 137 ? 9.501 2.351 -9.932 1.00 94.50 137 MET A C 1
ATOM 1033 O O . MET A 1 137 ? 9.269 2.839 -8.824 1.00 94.50 137 MET A O 1
ATOM 1037 N N . ILE A 1 138 ? 10.715 2.007 -10.350 1.00 95.81 138 ILE A N 1
ATOM 1038 C CA . ILE A 1 138 ? 11.962 2.251 -9.631 1.00 95.81 138 ILE A CA 1
ATOM 1039 C C . ILE A 1 138 ? 12.839 3.108 -10.540 1.00 95.81 138 ILE A C 1
ATOM 1041 O O . ILE A 1 138 ? 13.249 2.662 -11.613 1.00 95.81 138 ILE A O 1
ATOM 1045 N N . ASP A 1 139 ? 13.117 4.339 -10.122 1.00 93.50 139 ASP A N 1
ATOM 1046 C CA . ASP A 1 139 ? 13.958 5.271 -10.874 1.00 93.50 139 ASP A CA 1
ATOM 1047 C C . ASP A 1 139 ? 14.603 6.285 -9.927 1.00 93.50 139 ASP A C 1
ATOM 1049 O O . ASP A 1 139 ? 13.966 6.774 -8.995 1.00 93.50 139 ASP A O 1
ATOM 1053 N N . SER A 1 140 ? 15.868 6.631 -10.164 1.00 93.00 140 SER A N 1
ATOM 1054 C CA . SER A 1 140 ? 16.622 7.554 -9.310 1.00 93.00 140 SER A CA 1
ATOM 1055 C C . SER A 1 140 ? 16.025 8.964 -9.243 1.00 93.00 140 SER A C 1
ATOM 1057 O O . SER A 1 140 ? 16.261 9.669 -8.262 1.00 93.00 140 SER A O 1
ATOM 1059 N N . SER A 1 141 ? 15.221 9.376 -10.231 1.00 90.69 141 SER A N 1
ATOM 1060 C CA . SER A 1 141 ? 14.503 10.653 -10.216 1.00 90.69 141 SER A CA 1
ATOM 1061 C C . SER A 1 141 ? 13.312 10.667 -9.254 1.00 90.69 141 SER A C 1
ATOM 1063 O O . SER A 1 141 ? 12.748 11.729 -8.992 1.00 90.69 141 SER A O 1
ATOM 1065 N N . VAL A 1 142 ? 12.880 9.508 -8.750 1.00 89.94 142 VAL A N 1
ATOM 1066 C CA . VAL A 1 142 ? 11.762 9.400 -7.809 1.00 89.94 142 VAL A CA 1
ATOM 1067 C C . VAL A 1 142 ? 12.229 9.803 -6.415 1.00 89.94 142 VAL A C 1
ATOM 1069 O O . VAL A 1 142 ? 13.110 9.176 -5.831 1.00 89.94 142 VAL A O 1
ATOM 1072 N N . ILE A 1 143 ? 11.600 10.835 -5.854 1.00 91.62 143 ILE A N 1
ATOM 1073 C CA . ILE A 1 143 ? 11.903 11.364 -4.515 1.00 91.62 143 ILE A CA 1
ATOM 1074 C C . ILE A 1 143 ? 10.792 10.942 -3.545 1.00 91.62 143 ILE A C 1
ATOM 1076 O O . ILE A 1 143 ? 10.032 11.759 -3.027 1.00 91.62 143 ILE A O 1
ATOM 1080 N N . ALA A 1 144 ? 10.660 9.633 -3.351 1.00 94.44 144 ALA A N 1
ATOM 1081 C CA . ALA A 1 144 ? 9.711 9.043 -2.418 1.00 94.44 144 ALA A CA 1
ATOM 1082 C C . ALA A 1 144 ? 10.262 7.729 -1.852 1.00 94.44 144 ALA A C 1
ATOM 1084 O O . ALA A 1 144 ? 11.033 7.027 -2.516 1.00 94.44 144 ALA A O 1
ATOM 1085 N N . LYS A 1 145 ? 9.836 7.404 -0.632 1.00 97.31 145 LYS A N 1
ATOM 1086 C CA . LYS A 1 145 ? 10.002 6.094 -0.012 1.00 97.31 145 LYS A CA 1
ATOM 1087 C C . LYS A 1 145 ? 8.669 5.358 -0.091 1.00 97.31 145 LYS A C 1
ATOM 1089 O O . LYS A 1 145 ? 7.648 5.866 0.363 1.00 97.31 145 LYS A O 1
ATOM 1094 N N . THR A 1 146 ? 8.691 4.150 -0.630 1.00 98.12 146 THR A N 1
ATOM 1095 C CA . THR A 1 146 ? 7.532 3.263 -0.684 1.00 98.12 146 THR A CA 1
ATOM 1096 C C . THR A 1 146 ? 7.663 2.152 0.354 1.00 98.12 146 THR A C 1
ATOM 1098 O O . THR A 1 146 ? 8.718 1.538 0.492 1.00 98.12 146 THR A O 1
ATOM 1101 N N . LEU A 1 147 ? 6.578 1.899 1.079 1.00 98.31 147 LEU A N 1
ATOM 1102 C CA . LEU A 1 147 ? 6.398 0.817 2.035 1.00 98.31 147 LEU A CA 1
ATOM 1103 C C . LEU A 1 147 ? 5.384 -0.170 1.442 1.00 98.31 147 LEU A C 1
ATOM 1105 O O . LEU A 1 147 ? 4.199 0.151 1.336 1.00 98.31 147 LEU A O 1
ATOM 1109 N N . ILE A 1 148 ? 5.828 -1.364 1.048 1.00 98.31 148 ILE A N 1
ATOM 1110 C CA . ILE A 1 148 ? 4.955 -2.413 0.490 1.00 98.31 148 ILE A CA 1
ATOM 1111 C C . ILE A 1 148 ? 4.648 -3.434 1.581 1.00 98.31 148 ILE A C 1
ATOM 1113 O O . ILE A 1 148 ? 5.559 -4.078 2.100 1.00 98.31 148 ILE A O 1
ATOM 1117 N N . LYS A 1 149 ? 3.372 -3.575 1.939 1.00 96.81 149 LYS A N 1
ATOM 1118 C CA . LYS A 1 149 ? 2.916 -4.459 3.014 1.00 96.81 149 LYS A CA 1
ATOM 1119 C C . LYS A 1 149 ? 2.987 -5.921 2.580 1.00 96.81 149 LYS A C 1
ATOM 1121 O O . LYS A 1 149 ? 2.475 -6.282 1.514 1.00 96.81 149 LYS A O 1
ATOM 1126 N N . PHE A 1 150 ? 3.557 -6.766 3.432 1.00 95.12 150 PHE A N 1
ATOM 1127 C CA . PHE A 1 150 ? 3.602 -8.214 3.247 1.00 95.12 150 PHE A CA 1
ATOM 1128 C C . PHE A 1 150 ? 3.283 -8.962 4.546 1.00 95.12 150 PHE A C 1
ATOM 1130 O O . PHE A 1 150 ? 3.504 -8.451 5.643 1.00 95.12 150 PHE A O 1
ATOM 1137 N N . GLY A 1 151 ? 2.737 -10.173 4.426 1.00 92.69 151 GLY A N 1
ATOM 1138 C CA . GLY A 1 151 ? 2.519 -11.059 5.569 1.00 92.69 151 GLY A CA 1
ATOM 1139 C C . GLY A 1 151 ? 3.817 -11.749 5.985 1.00 92.69 151 GLY A C 1
ATOM 1140 O O . GLY A 1 151 ? 4.521 -12.312 5.148 1.00 92.69 151 GLY A O 1
ATOM 1141 N N . LYS A 1 152 ? 4.138 -11.732 7.279 1.00 89.50 152 LYS A N 1
ATOM 1142 C CA . LYS A 1 152 ? 5.238 -12.508 7.853 1.00 89.50 152 LYS A CA 1
ATOM 1143 C C . LYS A 1 152 ? 4.873 -13.986 7.759 1.00 89.50 152 LYS A C 1
ATOM 1145 O O . LYS A 1 152 ? 3.883 -14.428 8.342 1.00 89.50 152 LYS A O 1
ATOM 1150 N N . ASP A 1 153 ? 5.679 -14.763 7.046 1.00 75.75 153 ASP A N 1
ATOM 1151 C CA . ASP A 1 153 ? 5.486 -16.207 6.989 1.00 75.75 153 ASP A CA 1
ATOM 1152 C C . ASP A 1 153 ? 5.547 -16.815 8.397 1.00 75.75 153 ASP A C 1
ATOM 1154 O O . ASP A 1 153 ? 6.571 -16.749 9.083 1.00 75.75 153 ASP A O 1
ATOM 1158 N N . ASN A 1 154 ? 4.495 -17.540 8.785 1.00 52.31 154 ASN A N 1
ATOM 1159 C CA . ASN A 1 154 ? 4.591 -18.583 9.803 1.00 52.31 154 ASN A CA 1
ATOM 1160 C C . ASN A 1 154 ? 5.355 -19.773 9.202 1.00 52.31 154 ASN A C 1
ATOM 1162 O O . ASN A 1 154 ? 4.791 -20.841 8.951 1.00 52.31 154 ASN A O 1
ATOM 1166 N N . SER A 1 155 ? 6.654 -19.608 8.954 1.00 42.47 155 SER A N 1
ATOM 1167 C CA . SER A 1 155 ? 7.564 -20.667 8.508 1.00 42.47 155 SER A CA 1
ATOM 1168 C C . SER A 1 155 ? 7.792 -21.708 9.621 1.00 42.47 155 SER A C 1
ATOM 1170 O O . SER A 1 155 ? 8.877 -21.908 10.152 1.00 42.47 155 SER A O 1
ATOM 1172 N N . THR A 1 156 ? 6.717 -22.412 9.982 1.00 34.03 156 THR A N 1
ATOM 1173 C CA . THR A 1 156 ? 6.699 -23.744 10.601 1.00 34.03 156 THR A CA 1
ATOM 1174 C C . THR A 1 156 ? 5.647 -24.673 9.982 1.00 34.03 156 THR A C 1
ATOM 1176 O O . THR A 1 156 ? 5.404 -25.749 10.526 1.00 34.03 156 THR A O 1
ATOM 1179 N N . PHE A 1 157 ? 5.087 -24.372 8.805 1.00 37.25 157 PHE A N 1
ATOM 1180 C CA . PHE A 1 157 ? 4.405 -25.404 8.013 1.00 37.25 157 PHE A CA 1
ATOM 1181 C C . PHE A 1 157 ? 5.421 -26.226 7.210 1.00 37.25 157 PHE A C 1
ATOM 1183 O O . PHE A 1 157 ? 5.743 -25.958 6.056 1.00 37.25 157 PHE A O 1
ATOM 1190 N N . ARG A 1 158 ? 5.963 -27.239 7.896 1.00 35.91 158 ARG A N 1
ATOM 1191 C CA . ARG A 1 158 ? 6.805 -28.306 7.347 1.00 35.91 158 ARG A CA 1
ATOM 1192 C C . ARG A 1 158 ? 6.055 -29.069 6.252 1.00 35.91 158 ARG A C 1
ATOM 1194 O O . ARG A 1 158 ? 5.053 -29.720 6.537 1.00 35.91 158 ARG A O 1
ATOM 1201 N N . SER A 1 159 ? 6.610 -29.097 5.044 1.00 36.38 159 SER A N 1
ATOM 1202 C CA . SER A 1 159 ? 6.416 -30.234 4.142 1.00 36.38 159 SER A CA 1
ATOM 1203 C C . SER A 1 159 ? 7.352 -31.369 4.562 1.00 36.38 159 SER A C 1
ATOM 1205 O O . SER A 1 159 ? 8.562 -31.182 4.612 1.00 36.38 159 SER A O 1
ATOM 1207 N N . GLY A 1 160 ? 6.772 -32.539 4.843 1.00 34.72 160 GLY A N 1
ATOM 1208 C CA . GLY A 1 160 ? 7.440 -33.841 4.768 1.00 34.72 160 GLY A CA 1
ATOM 1209 C C . GLY A 1 160 ? 8.266 -34.300 5.977 1.00 34.72 160 GLY A C 1
ATOM 1210 O O . GLY A 1 160 ? 9.445 -33.993 6.085 1.00 34.72 160 GLY A O 1
ATOM 1211 N N . GLY A 1 161 ? 7.669 -35.179 6.794 1.00 35.16 161 GLY A N 1
ATOM 1212 C CA . GLY A 1 161 ? 8.394 -36.231 7.523 1.00 35.16 161 GLY A CA 1
ATOM 1213 C C . GLY A 1 161 ? 8.724 -35.963 8.996 1.00 35.16 161 GLY A C 1
ATOM 1214 O O . GLY A 1 161 ? 9.614 -35.189 9.322 1.00 35.16 161 GLY A O 1
ATOM 1215 N N . GLY A 1 162 ? 8.066 -36.709 9.891 1.00 32.53 162 GLY A N 1
ATOM 1216 C CA . GLY A 1 162 ? 8.520 -36.921 11.270 1.00 32.53 162 GLY A CA 1
ATOM 1217 C C . GLY A 1 162 ? 7.837 -36.049 12.324 1.00 32.53 162 GLY A C 1
ATOM 1218 O O . GLY A 1 162 ? 8.175 -34.882 12.530 1.00 32.53 162 GLY A O 1
ATOM 1219 N N . ALA A 1 163 ? 6.903 -36.658 13.053 1.00 44.56 163 ALA A N 1
ATOM 1220 C CA . ALA A 1 163 ? 6.351 -36.117 14.284 1.00 44.56 163 ALA A CA 1
ATOM 1221 C C . ALA A 1 163 ? 7.461 -35.927 15.332 1.00 44.56 163 ALA A C 1
ATOM 1223 O O . ALA A 1 163 ? 7.947 -36.902 15.890 1.00 44.56 163 ALA A O 1
ATOM 1224 N N . ILE A 1 164 ? 7.814 -34.674 15.630 1.00 38.97 164 ILE A N 1
ATOM 1225 C CA . ILE A 1 164 ? 8.317 -34.260 16.946 1.00 38.97 164 ILE A CA 1
ATOM 1226 C C . ILE A 1 164 ? 7.714 -32.887 17.242 1.00 38.97 164 ILE A C 1
ATOM 1228 O O . ILE A 1 164 ? 8.129 -31.862 16.693 1.00 38.97 164 ILE A O 1
ATOM 1232 N N . THR A 1 165 ? 6.713 -32.886 18.114 1.00 37.72 165 THR A N 1
ATOM 1233 C CA . THR A 1 165 ? 6.165 -31.708 18.783 1.00 37.72 165 THR A CA 1
ATOM 1234 C C . THR A 1 165 ? 7.250 -31.073 19.654 1.00 37.72 165 THR A C 1
ATOM 1236 O O . THR A 1 165 ? 7.545 -31.577 20.738 1.00 37.72 165 THR A O 1
ATOM 1239 N N . LYS A 1 166 ? 7.839 -29.951 19.224 1.00 36.16 166 LYS A N 1
ATOM 1240 C CA . LYS A 1 166 ? 8.538 -29.049 20.152 1.00 36.16 166 LYS A CA 1
ATOM 1241 C C . LYS A 1 166 ? 7.513 -28.088 20.742 1.00 36.16 166 LYS A C 1
ATOM 1243 O O . LYS A 1 166 ? 7.134 -27.099 20.126 1.00 36.16 166 LYS A O 1
ATOM 1248 N N . LYS A 1 167 ? 7.050 -28.428 21.942 1.00 38.72 167 LYS A N 1
ATOM 1249 C CA . LYS A 1 167 ? 6.246 -27.563 22.803 1.00 38.72 167 LYS A CA 1
ATOM 1250 C C . LYS A 1 167 ? 7.119 -26.360 23.182 1.00 38.72 167 LYS A C 1
ATOM 1252 O O . LYS A 1 167 ? 8.138 -26.538 23.845 1.00 38.72 167 LYS A O 1
ATOM 1257 N N . LYS A 1 168 ? 6.771 -25.162 22.703 1.00 38.91 168 LYS A N 1
ATOM 1258 C CA . LYS A 1 168 ? 7.379 -23.912 23.178 1.00 38.91 168 LYS A CA 1
ATOM 1259 C C . LYS A 1 168 ? 6.983 -23.759 24.644 1.00 38.91 168 LYS A C 1
ATOM 1261 O O . LYS A 1 168 ? 5.809 -23.890 24.990 1.00 38.91 168 LYS A O 1
ATOM 1266 N N . ASP A 1 169 ? 7.985 -23.611 25.496 1.00 51.16 169 ASP A N 1
ATOM 1267 C CA . ASP A 1 169 ? 7.823 -23.679 26.938 1.00 51.16 169 ASP A CA 1
ATOM 1268 C C . ASP A 1 169 ? 7.164 -22.391 27.453 1.00 51.16 169 ASP A C 1
ATOM 1270 O O . ASP A 1 169 ? 7.814 -21.375 27.689 1.00 51.16 169 ASP A O 1
ATOM 1274 N N . ASN A 1 170 ? 5.837 -22.425 27.597 1.00 56.12 170 ASN A N 1
ATOM 1275 C CA . ASN A 1 170 ? 5.054 -21.357 28.224 1.00 56.12 170 ASN A CA 1
ATOM 1276 C C . ASN A 1 170 ? 5.388 -21.195 29.722 1.00 56.12 170 ASN A C 1
ATOM 1278 O O . ASN A 1 170 ? 4.912 -20.254 30.351 1.00 56.12 170 ASN A O 1
ATOM 1282 N N . SER A 1 171 ? 6.219 -22.072 30.296 1.00 50.91 171 SER A N 1
ATOM 1283 C CA . SER A 1 171 ? 6.626 -22.020 31.699 1.00 50.91 171 SER A CA 1
ATOM 1284 C C . SER A 1 171 ? 7.413 -20.751 32.035 1.00 50.91 171 SER A C 1
ATOM 1286 O O . SER A 1 171 ? 7.142 -20.130 33.056 1.00 50.91 171 SER A O 1
ATOM 1288 N N . THR A 1 172 ? 8.310 -20.274 31.161 1.00 53.44 172 THR A N 1
ATOM 1289 C CA . THR A 1 172 ? 9.155 -19.098 31.458 1.00 53.44 172 THR A CA 1
ATOM 1290 C C . THR A 1 172 ? 8.363 -17.787 31.462 1.00 53.44 172 THR A C 1
ATOM 1292 O O . THR A 1 172 ? 8.611 -16.916 32.290 1.00 53.44 172 THR A O 1
ATOM 1295 N N . LEU A 1 173 ? 7.367 -17.658 30.581 1.00 55.91 173 LEU A N 1
ATOM 1296 C CA . LEU A 1 173 ? 6.520 -16.463 30.473 1.00 55.91 173 LEU A CA 1
ATOM 1297 C C . LEU A 1 173 ? 5.459 -16.428 31.587 1.00 55.91 173 LEU A C 1
ATOM 1299 O O . LEU A 1 173 ? 5.181 -15.371 32.151 1.00 55.91 173 LEU A O 1
ATOM 1303 N N . ILE A 1 174 ? 4.949 -17.601 31.982 1.00 58.09 174 ILE A N 1
ATOM 1304 C CA . ILE A 1 174 ? 4.065 -17.758 33.144 1.00 58.09 174 ILE A CA 1
ATOM 1305 C C . ILE A 1 174 ? 4.843 -17.519 34.453 1.00 58.09 174 ILE A C 1
ATOM 1307 O O . ILE A 1 174 ? 4.308 -16.876 35.354 1.00 58.09 174 ILE A O 1
ATOM 1311 N N . LEU A 1 175 ? 6.116 -17.928 34.554 1.00 54.50 175 LEU A N 1
ATOM 1312 C CA . LEU A 1 175 ? 6.995 -17.653 35.705 1.00 54.50 175 LEU A CA 1
ATOM 1313 C C . LEU A 1 175 ? 7.333 -16.163 35.850 1.00 54.50 175 LEU A C 1
ATOM 1315 O O . LEU A 1 175 ? 7.235 -15.623 36.945 1.00 54.50 175 LEU A O 1
ATOM 1319 N N . VAL A 1 176 ? 7.673 -15.465 34.764 1.00 55.75 176 VAL A N 1
ATOM 1320 C CA . VAL A 1 176 ? 7.981 -14.023 34.829 1.00 55.75 176 VAL A CA 1
ATOM 1321 C C . VAL A 1 176 ? 6.721 -13.196 35.123 1.00 55.75 176 VAL A C 1
ATOM 1323 O O . VAL A 1 176 ? 6.769 -12.283 35.948 1.00 55.75 176 VAL A O 1
ATOM 1326 N N . GLY A 1 177 ? 5.572 -13.559 34.540 1.00 56.91 177 GLY A N 1
ATOM 1327 C CA . GLY A 1 177 ? 4.285 -12.925 34.848 1.00 56.91 177 GLY A CA 1
ATOM 1328 C C . GLY A 1 177 ? 3.832 -13.146 36.297 1.00 56.91 177 GLY A C 1
ATOM 1329 O O . GLY A 1 177 ? 3.335 -12.224 36.941 1.00 56.91 177 GLY A O 1
ATOM 1330 N N . SER A 1 178 ? 4.061 -14.341 36.849 1.00 58.03 178 SER A N 1
ATOM 1331 C CA . SER A 1 178 ? 3.714 -14.663 38.241 1.00 58.03 178 SER A CA 1
ATOM 1332 C C . SER A 1 178 ? 4.665 -14.043 39.268 1.00 58.03 178 SER A C 1
ATOM 1334 O O . SER A 1 178 ? 4.194 -13.629 40.323 1.00 58.03 178 SER A O 1
ATOM 1336 N N . VAL A 1 179 ? 5.957 -13.872 38.961 1.00 56.62 179 VAL A N 1
ATOM 1337 C CA . VAL A 1 179 ? 6.930 -13.199 39.849 1.00 56.62 179 VAL A CA 1
ATOM 1338 C C . VAL A 1 179 ? 6.699 -11.680 39.919 1.00 56.62 179 VAL A C 1
ATOM 1340 O O . VAL A 1 179 ? 6.859 -11.069 40.980 1.00 56.62 179 VAL A O 1
ATOM 1343 N N . LEU A 1 180 ? 6.253 -11.048 38.828 1.00 56.22 180 LEU A N 1
ATOM 1344 C CA . LEU A 1 180 ? 5.903 -9.621 38.829 1.00 56.22 180 LEU A CA 1
ATOM 1345 C C . LEU A 1 180 ? 4.570 -9.347 39.544 1.00 56.22 180 LEU A C 1
ATOM 1347 O O . LEU A 1 180 ? 4.459 -8.354 40.259 1.00 56.22 180 LEU A O 1
ATOM 1351 N N . LEU A 1 181 ? 3.599 -10.261 39.448 1.00 55.59 181 LEU A N 1
ATOM 1352 C CA . LEU A 1 181 ? 2.353 -10.185 40.219 1.00 55.59 181 LEU A CA 1
ATOM 1353 C C . LEU A 1 181 ? 2.542 -10.578 41.698 1.00 55.59 181 LEU A C 1
ATOM 1355 O O . LEU A 1 181 ? 1.813 -10.081 42.557 1.00 55.59 181 LEU A O 1
ATOM 1359 N N . SER A 1 182 ? 3.532 -11.419 42.028 1.00 59.22 182 SER A N 1
ATOM 1360 C CA . SER A 1 182 ? 3.813 -11.820 43.414 1.00 59.22 182 SER A CA 1
ATOM 1361 C C . SER A 1 182 ? 4.719 -10.849 44.174 1.00 59.22 182 SER A C 1
ATOM 1363 O O . SER A 1 182 ? 4.701 -10.858 45.404 1.00 59.22 182 SER A O 1
ATOM 1365 N N . SER A 1 183 ? 5.499 -10.000 43.496 1.00 62.28 183 SER A N 1
ATOM 1366 C CA . SER A 1 183 ? 6.469 -9.117 44.169 1.00 62.28 183 SER A CA 1
ATOM 1367 C C . SER A 1 183 ? 5.875 -7.851 44.800 1.00 62.28 183 SER A C 1
ATOM 1369 O O . SER A 1 183 ? 6.587 -7.130 45.495 1.00 62.28 183 SER A O 1
ATOM 1371 N N . SER A 1 184 ? 4.560 -7.621 44.717 1.00 63.00 184 SER A N 1
ATOM 1372 C CA . SER A 1 184 ? 3.887 -6.816 45.743 1.00 63.00 184 SER A CA 1
ATOM 1373 C C . SER A 1 184 ? 2.388 -7.088 45.852 1.00 63.00 184 SER A C 1
ATOM 1375 O O . SER A 1 184 ? 1.545 -6.213 45.635 1.00 63.00 184 SER A O 1
ATOM 1377 N N . GLY A 1 185 ? 2.034 -8.311 46.259 1.00 56.72 185 GLY A N 1
ATOM 1378 C CA . GLY A 1 185 ? 0.680 -8.594 46.757 1.00 56.72 185 GLY A CA 1
ATOM 1379 C C . GLY A 1 185 ? 0.314 -7.719 47.965 1.00 56.72 185 GLY A C 1
ATOM 1380 O O . GLY A 1 185 ? -0.853 -7.425 48.199 1.00 56.72 185 GLY A O 1
ATOM 1381 N N . VAL A 1 186 ? 1.323 -7.218 48.685 1.00 60.16 186 VAL A N 1
ATOM 1382 C CA . VAL A 1 186 ? 1.146 -6.287 49.797 1.00 60.16 186 VAL A CA 1
ATOM 1383 C C . VAL A 1 186 ? 0.718 -4.905 49.289 1.00 60.16 186 VAL A C 1
ATOM 1385 O O . VAL A 1 186 ? -0.295 -4.408 49.755 1.00 60.16 186 VAL A O 1
ATOM 1388 N N . LEU A 1 187 ? 1.368 -4.292 48.290 1.00 60.62 187 LEU A N 1
ATOM 1389 C CA . LEU A 1 187 ? 0.947 -2.962 47.812 1.00 60.62 187 LEU A CA 1
ATOM 1390 C C . LEU A 1 187 ? -0.390 -3.000 47.058 1.00 60.62 187 LEU A C 1
ATOM 1392 O O . LEU A 1 187 ? -1.232 -2.135 47.288 1.00 60.62 187 LEU A O 1
ATOM 1396 N N . ASN A 1 188 ? -0.629 -4.018 46.225 1.00 63.31 188 ASN A N 1
ATOM 1397 C CA . ASN A 1 188 ? -1.861 -4.111 45.432 1.00 63.31 188 ASN A CA 1
ATOM 1398 C C . ASN A 1 188 ? -3.110 -4.432 46.265 1.00 63.31 188 ASN A C 1
ATOM 1400 O O . ASN A 1 188 ? -4.209 -4.085 45.847 1.00 63.31 188 ASN A O 1
ATOM 1404 N N . ILE A 1 189 ? -2.963 -5.048 47.446 1.00 67.62 189 ILE A N 1
ATOM 1405 C CA . ILE A 1 189 ? -4.073 -5.265 48.388 1.00 67.62 189 ILE A CA 1
ATOM 1406 C C . ILE A 1 189 ? -4.160 -4.121 49.403 1.00 67.62 189 ILE A C 1
ATOM 1408 O O . ILE A 1 189 ? -5.263 -3.676 49.718 1.00 67.62 189 ILE A O 1
ATOM 1412 N N . LEU A 1 190 ? -3.031 -3.593 49.893 1.00 74.19 190 LEU A N 1
ATOM 1413 C CA . LEU A 1 190 ? -3.038 -2.494 50.861 1.00 74.19 190 LEU A CA 1
ATOM 1414 C C . LEU A 1 190 ? -3.571 -1.193 50.262 1.00 74.19 190 LEU A C 1
ATOM 1416 O O . LEU A 1 190 ? -4.302 -0.494 50.952 1.00 74.19 190 LEU A O 1
ATOM 1420 N N . LEU A 1 191 ? -3.268 -0.866 49.002 1.00 76.62 191 LEU A N 1
ATOM 1421 C CA . LEU A 1 191 ? -3.787 0.343 48.354 1.00 76.62 191 LEU A CA 1
ATOM 1422 C C . LEU A 1 191 ? -5.326 0.378 48.334 1.00 76.62 191 LEU A C 1
ATOM 1424 O O . LEU A 1 191 ? -5.883 1.324 48.894 1.00 76.62 191 LEU A O 1
ATOM 1428 N N . PRO A 1 192 ? -6.057 -0.623 47.806 1.00 79.31 192 PRO A N 1
ATOM 1429 C CA . PRO A 1 192 ? -7.516 -0.614 47.835 1.00 79.31 192 PRO A CA 1
ATOM 1430 C C . PRO A 1 192 ? -8.080 -0.742 49.253 1.00 79.31 192 PRO A C 1
ATOM 1432 O O . PRO A 1 192 ? -9.088 -0.104 49.532 1.00 79.31 192 PRO A O 1
ATOM 1435 N N . LEU A 1 193 ? -7.433 -1.466 50.178 1.00 82.19 193 LEU A N 1
ATOM 1436 C CA . LEU A 1 193 ? -7.862 -1.516 51.586 1.00 82.19 193 LEU A CA 1
ATOM 1437 C C . LEU A 1 193 ? -7.736 -0.155 52.274 1.00 82.19 193 LEU A C 1
ATOM 1439 O O . LEU A 1 193 ? -8.661 0.273 52.959 1.00 82.19 193 LEU A O 1
ATOM 1443 N N . ILE A 1 194 ? -6.626 0.555 52.074 1.00 84.50 194 ILE A N 1
ATOM 1444 C CA . ILE A 1 194 ? -6.418 1.906 52.605 1.00 84.50 194 ILE A CA 1
ATOM 1445 C C . ILE A 1 194 ? -7.416 2.865 51.961 1.00 84.50 194 ILE A C 1
ATOM 1447 O O . ILE A 1 194 ? -8.056 3.634 52.674 1.00 84.50 194 ILE A O 1
ATOM 1451 N N . THR A 1 195 ? -7.616 2.783 50.644 1.00 85.25 195 THR A N 1
ATOM 1452 C CA . THR A 1 195 ? -8.588 3.626 49.935 1.00 85.25 195 THR A CA 1
ATOM 1453 C C . THR A 1 195 ? -10.007 3.350 50.434 1.00 85.25 195 THR A C 1
ATOM 1455 O O . THR A 1 195 ? -10.730 4.286 50.757 1.00 85.25 195 THR A O 1
ATOM 1458 N N . TYR A 1 196 ? -10.382 2.083 50.620 1.00 88.81 196 TYR A N 1
ATOM 1459 C CA . TYR A 1 196 ? -11.661 1.670 51.196 1.00 88.81 196 TYR A CA 1
ATOM 1460 C C . TYR A 1 196 ? -11.826 2.152 52.639 1.00 88.81 196 TYR A C 1
ATOM 1462 O O . TYR A 1 196 ? -12.882 2.667 52.986 1.00 88.81 196 TYR A O 1
ATOM 1470 N N . LEU A 1 197 ? -10.794 2.062 53.483 1.00 89.00 197 LEU A N 1
ATOM 1471 C CA . LEU A 1 197 ? -10.843 2.554 54.863 1.00 89.00 197 LEU A CA 1
ATOM 1472 C C . LEU A 1 197 ? -10.922 4.085 54.928 1.00 89.00 197 LEU A C 1
ATOM 1474 O O . LEU A 1 197 ? -11.639 4.618 55.774 1.00 89.00 197 LEU A O 1
ATOM 1478 N N . VAL A 1 198 ? -10.229 4.804 54.042 1.00 88.00 198 VAL A N 1
ATOM 1479 C CA . VAL A 1 198 ? -10.304 6.269 53.934 1.00 88.00 198 VAL A CA 1
ATOM 1480 C C . VAL A 1 198 ? -11.678 6.691 53.424 1.00 88.00 198 VAL A C 1
ATOM 1482 O O . VAL A 1 198 ? -12.318 7.518 54.068 1.00 88.00 198 VAL A O 1
ATOM 1485 N N . VAL A 1 199 ? -12.181 6.084 52.346 1.00 85.62 199 VAL A N 1
ATOM 1486 C CA . VAL A 1 199 ? -13.524 6.345 51.806 1.00 85.62 199 VAL A CA 1
ATOM 1487 C C . VAL A 1 199 ? -14.593 5.970 52.824 1.00 85.62 199 VAL A C 1
ATOM 1489 O O . VAL A 1 199 ? -15.484 6.769 53.061 1.00 85.62 199 VAL A O 1
ATOM 1492 N N . SER A 1 200 ? -14.478 4.833 53.509 1.00 80.50 200 SER A N 1
ATOM 1493 C CA . SER A 1 200 ? -15.401 4.414 54.567 1.00 80.50 200 SER A CA 1
ATOM 1494 C C . SER A 1 200 ? -15.347 5.348 55.772 1.00 80.50 200 SER A C 1
ATOM 1496 O O . SER A 1 200 ? -16.389 5.681 56.326 1.00 80.50 200 SER A O 1
ATOM 1498 N N . ARG A 1 201 ? -14.176 5.867 56.166 1.00 81.00 201 ARG A N 1
ATOM 1499 C CA . ARG A 1 201 ? -14.088 6.893 57.218 1.00 81.00 201 ARG A CA 1
ATOM 1500 C C . ARG A 1 201 ? -14.632 8.239 56.769 1.00 81.00 201 ARG A C 1
ATOM 1502 O O . ARG A 1 201 ? -15.272 8.897 57.580 1.00 81.00 201 ARG A O 1
ATOM 1509 N N . VAL A 1 202 ? -14.419 8.653 55.522 1.00 76.50 202 VAL A N 1
ATOM 1510 C CA . VAL A 1 202 ? -15.019 9.871 54.957 1.00 76.50 202 VAL A CA 1
ATOM 1511 C C . VAL A 1 202 ? -16.529 9.704 54.843 1.00 76.50 202 VAL A C 1
ATOM 1513 O O . VAL A 1 202 ? -17.249 10.609 55.238 1.00 76.50 202 VAL A O 1
ATOM 1516 N N . TYR A 1 203 ? -17.014 8.541 54.414 1.00 71.44 203 TYR A N 1
ATOM 1517 C CA . TYR A 1 203 ? -18.429 8.204 54.305 1.00 71.44 203 TYR A CA 1
ATOM 1518 C C . TYR A 1 203 ? -19.077 8.056 55.676 1.00 71.44 203 TYR A C 1
ATOM 1520 O O . TYR A 1 203 ? -20.173 8.540 55.870 1.00 71.44 203 TYR A O 1
ATOM 1528 N N . SER A 1 204 ? -18.389 7.487 56.666 1.00 68.81 204 SER A N 1
ATOM 1529 C CA . SER A 1 204 ? -18.867 7.379 58.050 1.00 68.81 204 SER A CA 1
ATOM 1530 C C . SER A 1 204 ? -18.787 8.713 58.789 1.00 68.81 204 SER A C 1
ATOM 1532 O O . SER A 1 204 ? -19.601 8.981 59.664 1.00 68.81 204 SER A O 1
ATOM 1534 N N . ARG A 1 205 ? -17.835 9.590 58.440 1.00 61.66 205 ARG A N 1
ATOM 1535 C CA . ARG A 1 205 ? -17.827 10.995 58.877 1.00 61.66 205 ARG A CA 1
ATOM 1536 C C . ARG A 1 205 ? -18.942 11.769 58.192 1.00 61.66 205 ARG A C 1
ATOM 1538 O O . ARG A 1 205 ? -19.619 12.519 58.872 1.00 61.66 205 ARG A O 1
ATOM 1545 N N . LYS A 1 206 ? -19.198 11.528 56.905 1.00 52.28 206 LYS A N 1
ATOM 1546 C CA . LYS A 1 206 ? -20.366 12.042 56.186 1.00 52.28 206 LYS A CA 1
ATOM 1547 C C . LYS A 1 206 ? -21.655 11.455 56.747 1.00 52.28 206 LYS A C 1
ATOM 1549 O O . LYS A 1 206 ? -22.594 12.203 56.819 1.00 52.28 206 LYS A O 1
ATOM 1554 N N . ALA A 1 207 ? -21.698 10.220 57.241 1.00 52.06 207 ALA A N 1
ATOM 1555 C CA . ALA A 1 207 ? -22.863 9.600 57.878 1.00 52.06 207 ALA A CA 1
ATOM 1556 C C . ALA A 1 207 ? -23.032 10.033 59.343 1.00 52.06 207 ALA A C 1
ATOM 1558 O O . ALA A 1 207 ? -24.138 10.038 59.857 1.00 52.06 207 ALA A O 1
ATOM 1559 N N . LYS A 1 208 ? -21.954 10.458 60.018 1.00 45.69 208 LYS A N 1
ATOM 1560 C CA . LYS A 1 208 ? -22.034 11.185 61.296 1.00 45.69 208 LYS A CA 1
ATOM 1561 C C . LYS A 1 208 ? -22.398 12.664 61.110 1.00 45.69 208 LYS A C 1
ATOM 1563 O O . LYS A 1 208 ? -22.959 13.252 62.025 1.00 45.69 208 LYS A O 1
ATOM 1568 N N . VAL A 1 209 ? -22.089 13.254 59.951 1.00 44.06 209 VAL A N 1
ATOM 1569 C CA . VAL A 1 209 ? -22.516 14.604 59.527 1.00 44.06 209 VAL A CA 1
ATOM 1570 C C . VAL A 1 209 ? -23.913 14.575 58.887 1.00 44.06 209 VAL A C 1
ATOM 1572 O O . VAL A 1 209 ? -24.639 15.556 58.971 1.00 44.06 209 VAL A O 1
ATOM 1575 N N . ILE A 1 210 ? -24.328 13.427 58.351 1.00 41.03 210 ILE A N 1
ATOM 1576 C CA . ILE A 1 210 ? -25.699 13.052 58.009 1.00 41.03 210 ILE A CA 1
ATOM 1577 C C . ILE A 1 210 ? -26.276 12.343 59.246 1.00 41.03 210 ILE A C 1
ATOM 1579 O O . ILE A 1 210 ? -26.771 11.223 59.212 1.00 41.03 210 ILE A O 1
ATOM 1583 N N . GLN A 1 211 ? -26.244 13.050 60.377 1.00 37.09 211 GLN A N 1
ATOM 1584 C CA . GLN A 1 211 ? -27.508 13.177 61.093 1.00 37.09 211 GLN A CA 1
ATOM 1585 C C . GLN A 1 211 ? -28.533 13.648 60.050 1.00 37.09 211 GLN A C 1
ATOM 1587 O O . GLN A 1 211 ? -28.151 14.472 59.207 1.00 37.09 211 GLN A O 1
ATOM 1592 N N . PRO A 1 212 ? -29.785 13.158 60.040 1.00 36.75 212 PRO A N 1
ATOM 1593 C CA . PRO A 1 212 ? -30.817 13.836 59.266 1.00 36.75 212 PRO A CA 1
ATOM 1594 C C . PRO A 1 212 ? -30.650 15.319 59.573 1.00 36.75 212 PRO A C 1
ATOM 1596 O O . PRO A 1 212 ? -30.577 15.684 60.751 1.00 36.75 212 PRO A O 1
ATOM 1599 N N . HIS A 1 213 ? -30.406 16.136 58.541 1.00 34.44 213 HIS A N 1
ATOM 1600 C CA . HIS A 1 213 ? -30.327 17.572 58.744 1.00 34.44 213 HIS A CA 1
ATOM 1601 C C . HIS A 1 213 ? -31.520 17.924 59.631 1.00 34.44 213 HIS A C 1
ATOM 1603 O O . HIS A 1 213 ? -32.641 17.552 59.270 1.00 34.44 213 HIS A O 1
ATOM 1609 N N . PRO A 1 214 ? -31.314 18.565 60.798 1.00 41.38 214 PRO A N 1
ATOM 1610 C CA . PRO A 1 214 ? -32.415 19.256 61.412 1.00 41.38 214 PRO A CA 1
ATOM 1611 C C . PRO A 1 214 ? -32.823 20.241 60.334 1.00 41.38 214 PRO A C 1
ATOM 1613 O O . PRO A 1 214 ? -32.071 21.163 60.003 1.00 41.38 214 PRO A O 1
ATOM 1616 N N . VAL A 1 215 ? -33.961 19.962 59.705 1.00 40.75 215 VAL A N 1
ATOM 1617 C CA . VAL A 1 215 ? -34.705 20.963 58.972 1.00 40.75 215 VAL A CA 1
ATOM 1618 C C . VAL A 1 215 ? -34.690 22.176 59.883 1.00 40.75 215 VAL A C 1
ATOM 1620 O O . VAL A 1 215 ? -35.098 22.077 61.038 1.00 40.75 215 VAL A O 1
ATOM 1623 N N . MET A 1 216 ? -34.058 23.235 59.386 1.00 39.62 216 MET A N 1
ATOM 1624 C CA . MET A 1 216 ? -34.177 24.617 59.820 1.00 39.62 216 MET A CA 1
ATOM 1625 C C . MET A 1 216 ? -34.970 24.760 61.129 1.00 39.62 216 MET A C 1
ATOM 1627 O O . MET A 1 216 ? -36.199 24.687 61.128 1.00 39.62 216 MET A O 1
ATOM 1631 N N . SER A 1 217 ? -34.252 24.884 62.251 1.00 40.22 217 SER A N 1
ATOM 1632 C CA . SER A 1 217 ? -34.838 25.024 63.589 1.00 40.22 217 SER A CA 1
ATOM 1633 C C . SER A 1 217 ? -35.942 26.091 63.559 1.00 40.22 217 SER A C 1
ATOM 1635 O O . SER A 1 217 ? -35.644 27.273 63.396 1.00 40.22 217 SER A O 1
ATOM 1637 N N . GLY A 1 218 ? -37.212 25.666 63.625 1.00 46.34 218 GLY A N 1
ATOM 1638 C CA . GLY A 1 218 ? -38.369 26.568 63.543 1.00 46.34 218 GLY A CA 1
ATOM 1639 C C . GLY A 1 218 ? -39.632 26.037 62.850 1.00 46.34 218 GLY A C 1
ATOM 1640 O O . GLY A 1 218 ? -40.676 26.672 62.979 1.00 46.34 218 GLY A O 1
ATOM 1641 N N . MET A 1 219 ? -39.602 24.894 62.152 1.00 48.31 219 MET A N 1
ATOM 1642 C CA . MET A 1 219 ? -40.793 24.341 61.480 1.00 48.31 219 MET A CA 1
ATOM 1643 C C . MET A 1 219 ? -41.190 22.984 62.079 1.00 48.31 219 MET A C 1
ATOM 1645 O O . MET A 1 219 ? -40.444 22.016 61.978 1.00 48.31 219 MET A O 1
ATOM 1649 N N . ASN A 1 220 ? -42.378 22.902 62.692 1.00 57.34 220 ASN A N 1
ATOM 1650 C CA . ASN A 1 220 ? -42.971 21.651 63.192 1.00 57.34 220 ASN A CA 1
ATOM 1651 C C . ASN A 1 220 ? -43.462 20.775 62.022 1.00 57.34 220 ASN A C 1
ATOM 1653 O O . ASN A 1 220 ? -44.666 20.610 61.825 1.00 57.34 220 ASN A O 1
ATOM 1657 N N . LEU A 1 221 ? -42.546 20.255 61.205 1.00 66.81 221 LEU A N 1
ATOM 1658 C CA . LEU A 1 221 ? -42.877 19.266 60.182 1.00 66.81 221 LEU A CA 1
ATOM 1659 C C . LEU A 1 221 ? -42.958 17.886 60.837 1.00 66.81 221 LEU A C 1
ATOM 1661 O O . LEU A 1 221 ? -42.036 17.459 61.529 1.00 66.81 221 LEU A O 1
ATOM 1665 N N . LYS A 1 222 ? -44.090 17.211 60.639 1.00 75.31 222 LYS A N 1
ATOM 1666 C CA . LYS A 1 222 ? -44.320 15.840 61.089 1.00 75.31 222 LYS A CA 1
ATOM 1667 C C . LYS A 1 222 ? -44.312 14.929 59.871 1.00 75.31 222 LYS A C 1
ATOM 1669 O O . LYS A 1 222 ? -45.062 15.171 58.926 1.00 75.31 222 LYS A O 1
ATOM 1674 N N . ASP A 1 223 ? -43.495 13.888 59.922 1.00 79.94 223 ASP A N 1
ATOM 1675 C CA . ASP A 1 223 ? -43.486 12.857 58.893 1.00 79.94 223 ASP A CA 1
ATOM 1676 C C . ASP A 1 223 ? -44.698 11.938 59.068 1.00 79.94 223 ASP A C 1
ATOM 1678 O O . ASP A 1 223 ? -45.032 11.533 60.185 1.00 79.94 223 ASP A O 1
ATOM 1682 N N . PHE A 1 224 ? -45.355 11.611 57.956 1.00 83.06 224 PHE A N 1
ATOM 1683 C CA . PHE A 1 224 ? -46.470 10.670 57.909 1.00 83.06 224 PHE A CA 1
ATOM 1684 C C . PHE A 1 224 ? -46.131 9.529 56.960 1.00 83.06 224 PHE A C 1
ATOM 1686 O O . PHE A 1 224 ? -45.692 9.738 55.827 1.00 83.06 224 PHE A O 1
ATOM 1693 N N . THR A 1 225 ? -46.369 8.308 57.411 1.00 86.44 225 THR A N 1
ATOM 1694 C CA . THR A 1 225 ? -46.269 7.114 56.577 1.00 86.44 225 THR A CA 1
ATOM 1695 C C . THR A 1 225 ? -47.417 7.060 55.569 1.00 86.44 225 THR A C 1
ATOM 1697 O O . THR A 1 225 ? -48.495 7.624 55.774 1.00 86.44 225 THR A O 1
ATOM 1700 N N . TYR A 1 226 ? -47.210 6.332 54.469 1.00 86.38 226 TYR A N 1
ATOM 1701 C CA . TYR A 1 226 ? -48.253 6.131 53.461 1.00 86.38 226 TYR A CA 1
ATOM 1702 C C . TYR A 1 226 ? -49.541 5.544 54.061 1.00 86.38 226 TYR A C 1
ATOM 1704 O O . TYR A 1 226 ? -50.631 6.000 53.727 1.00 86.38 226 TYR A O 1
ATOM 1712 N N . GLU A 1 227 ? -49.421 4.589 54.987 1.00 86.44 227 GLU A N 1
ATOM 1713 C CA . GLU A 1 227 ? -50.573 3.964 55.647 1.00 86.44 227 GLU A CA 1
ATOM 1714 C C . GLU A 1 227 ? -51.346 4.942 56.542 1.00 86.44 227 GLU A C 1
ATOM 1716 O O . GLU A 1 227 ? -52.577 4.913 56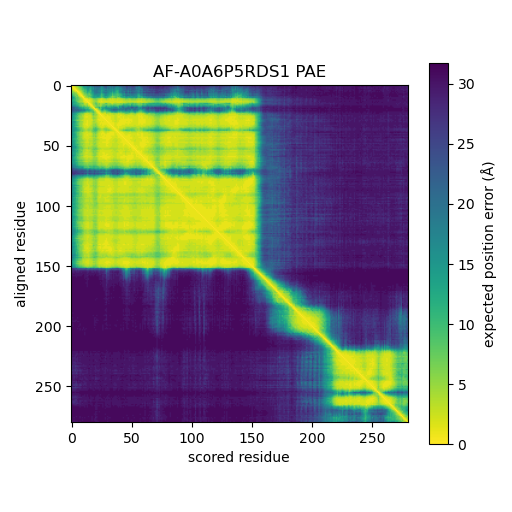.576 1.00 86.44 227 GLU A O 1
ATOM 1721 N N . GLU A 1 228 ? -50.659 5.868 57.217 1.00 87.25 228 GLU A N 1
ATOM 1722 C CA . GLU A 1 228 ? -51.318 6.926 57.992 1.00 87.25 228 GLU A CA 1
ATOM 1723 C C . GLU A 1 228 ? -52.110 7.875 57.089 1.00 87.25 228 GLU A C 1
ATOM 1725 O O . GLU A 1 228 ? -53.255 8.206 57.401 1.00 87.25 228 GLU A O 1
ATOM 1730 N N . LEU A 1 229 ? -51.544 8.264 55.943 1.00 90.06 229 LEU A N 1
ATOM 1731 C CA . LEU A 1 229 ? -52.224 9.109 54.956 1.00 90.06 229 LEU A CA 1
ATOM 1732 C C . LEU A 1 229 ? -53.387 8.370 54.277 1.00 90.06 229 LEU A C 1
ATOM 1734 O O . LEU A 1 229 ? -54.458 8.947 54.069 1.00 90.06 229 LEU A O 1
ATOM 1738 N N . LYS A 1 230 ? -53.217 7.078 53.980 1.00 89.62 230 LYS A N 1
ATOM 1739 C CA . LYS A 1 230 ? -54.266 6.213 53.427 1.00 89.62 230 LYS A CA 1
ATOM 1740 C C . LYS A 1 230 ? -55.436 6.083 54.402 1.00 89.62 230 LYS A C 1
ATOM 1742 O O . LYS A 1 230 ? -56.589 6.226 54.000 1.00 89.62 230 LYS A O 1
ATOM 1747 N N . LYS A 1 231 ? -55.154 5.886 55.692 1.00 90.44 231 LYS A N 1
ATOM 1748 C CA . LYS A 1 231 ? -56.177 5.846 56.745 1.00 90.44 231 LYS A CA 1
ATOM 1749 C C . LYS A 1 231 ? -56.866 7.199 56.918 1.00 90.44 231 LYS A C 1
ATOM 1751 O O . LYS A 1 231 ? -58.090 7.246 56.995 1.00 90.44 231 LYS A O 1
ATOM 1756 N N . ALA A 1 232 ? -56.104 8.293 56.933 1.00 89.62 232 ALA A N 1
ATOM 1757 C CA . ALA A 1 232 ? -56.640 9.642 57.101 1.00 89.62 232 ALA A CA 1
ATOM 1758 C C . ALA A 1 232 ? -57.608 10.044 55.977 1.00 89.62 232 ALA A C 1
ATOM 1760 O O . ALA A 1 232 ? -58.547 10.794 56.224 1.00 89.62 232 ALA A O 1
ATOM 1761 N N . THR A 1 233 ? -57.397 9.544 54.758 1.00 92.12 233 THR A N 1
ATOM 1762 C CA . THR A 1 233 ? -58.206 9.858 53.564 1.00 92.12 233 THR A CA 1
ATOM 1763 C C . THR A 1 233 ? -59.298 8.832 53.259 1.00 92.12 233 THR A C 1
ATOM 1765 O O . THR A 1 233 ? -59.940 8.920 52.210 1.00 92.12 233 THR A O 1
ATOM 1768 N N . ASN A 1 234 ? -59.505 7.848 54.145 1.00 91.00 234 ASN A N 1
ATOM 1769 C CA . ASN A 1 234 ? -60.400 6.714 53.909 1.00 91.00 234 ASN A CA 1
ATOM 1770 C C . ASN A 1 234 ? -60.122 6.040 52.551 1.00 91.00 234 ASN A C 1
ATOM 1772 O O . ASN A 1 234 ? -61.008 5.930 51.706 1.00 91.00 234 ASN A O 1
ATOM 1776 N N . GLU A 1 235 ? -58.860 5.664 52.335 1.00 92.31 235 GLU A N 1
ATOM 1777 C CA . GLU A 1 235 ? -58.341 5.090 51.088 1.00 92.31 235 GLU A CA 1
ATOM 1778 C C . GLU A 1 235 ? -58.415 6.032 49.873 1.00 92.31 235 GLU A C 1
ATOM 1780 O O . GLU A 1 235 ? -58.655 5.591 48.752 1.00 92.31 235 GLU A O 1
ATOM 1785 N N . PHE A 1 236 ? -58.152 7.329 50.078 1.00 91.56 236 PHE A N 1
ATOM 1786 C CA . PHE A 1 236 ? -58.172 8.357 49.025 1.00 91.56 236 PHE A CA 1
ATOM 1787 C C . PHE A 1 236 ? -59.530 8.462 48.311 1.00 91.56 236 PHE A C 1
ATOM 1789 O O . PHE A 1 236 ? -59.603 8.602 47.092 1.00 91.56 236 PHE A O 1
ATOM 1796 N N . LYS A 1 237 ? -60.625 8.380 49.075 1.00 92.06 237 LYS A N 1
ATOM 1797 C CA . LYS A 1 237 ? -61.988 8.300 48.530 1.00 92.06 237 LYS A CA 1
ATOM 1798 C C . LYS A 1 237 ? -62.560 9.642 48.066 1.00 92.06 237 LYS A C 1
ATOM 1800 O O . LYS A 1 237 ? -63.271 9.681 47.067 1.00 92.06 237 LYS A O 1
ATOM 1805 N N . GLU A 1 238 ? -62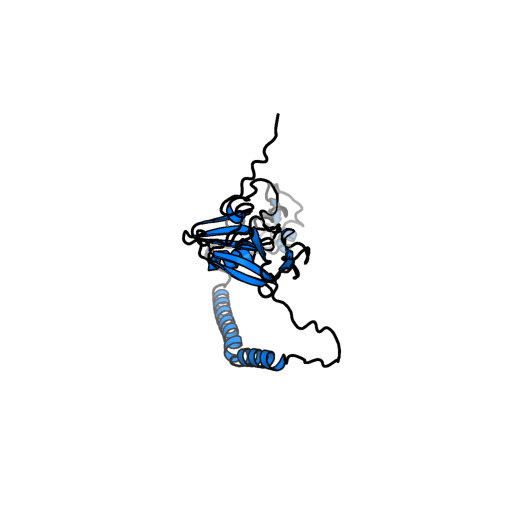.307 10.723 48.805 1.00 93.69 238 GLU A N 1
ATOM 1806 C CA . GLU A 1 238 ? -62.875 12.053 48.526 1.00 93.69 238 GLU A CA 1
ATOM 1807 C C . GLU A 1 238 ? -61.825 12.952 47.858 1.00 93.69 238 GLU A C 1
ATOM 1809 O O . GLU A 1 238 ? -60.931 13.486 48.518 1.00 93.69 238 GLU A O 1
ATOM 1814 N N . GLU A 1 239 ? -61.928 13.098 46.537 1.00 94.25 239 GLU A N 1
ATOM 1815 C CA . GLU A 1 239 ? -61.101 14.004 45.736 1.00 94.25 239 GLU A CA 1
ATOM 1816 C C . GLU A 1 239 ? -61.618 15.445 45.854 1.00 94.25 239 GLU A C 1
ATOM 1818 O O . GLU A 1 239 ? -62.783 15.728 45.586 1.00 94.25 239 GLU A O 1
ATOM 1823 N N . LEU A 1 240 ? -60.733 16.358 46.249 1.00 93.12 240 LEU A N 1
ATOM 1824 C CA . LEU A 1 240 ? -60.999 17.796 46.325 1.00 93.12 240 LEU A CA 1
ATOM 1825 C C . LEU A 1 240 ? -60.639 18.518 45.021 1.00 93.12 240 LEU A C 1
ATOM 1827 O O . LEU A 1 240 ? -61.150 19.602 44.756 1.00 93.12 240 LEU A O 1
ATOM 1831 N N . GLY A 1 241 ? -59.751 17.933 44.215 1.00 89.31 241 GLY A N 1
ATOM 1832 C CA . GLY A 1 241 ? -59.376 18.457 42.907 1.00 89.31 241 GLY A CA 1
ATOM 1833 C C . GLY A 1 241 ? -58.179 17.731 42.302 1.00 89.31 241 GLY A C 1
ATOM 1834 O O . GLY A 1 241 ? -57.409 17.071 43.002 1.00 89.31 241 GLY A O 1
ATOM 1835 N N . ARG A 1 242 ? -57.997 17.888 40.991 1.00 91.81 242 ARG A N 1
ATOM 1836 C CA . ARG A 1 242 ? -56.938 17.238 40.214 1.00 91.81 242 ARG A CA 1
ATOM 1837 C C . ARG A 1 242 ? -56.309 18.217 39.241 1.00 91.81 242 ARG A C 1
ATOM 1839 O O . ARG A 1 242 ? -57.008 18.898 38.496 1.00 91.81 242 ARG A O 1
ATOM 1846 N N . GLY A 1 243 ? -54.985 18.286 39.278 1.00 81.94 243 GLY A N 1
ATOM 1847 C CA . GLY A 1 243 ? -54.169 19.060 38.350 1.00 81.94 243 GLY A CA 1
ATOM 1848 C C . GLY A 1 243 ? -53.310 18.153 37.473 1.00 81.94 243 GLY A C 1
ATOM 1849 O O . GLY A 1 243 ? -53.432 16.934 37.515 1.00 81.94 243 GLY A O 1
ATOM 1850 N N . ALA A 1 244 ? -52.403 18.756 36.704 1.00 78.25 244 ALA A N 1
ATOM 1851 C CA . ALA A 1 244 ? -51.511 18.024 35.803 1.00 78.25 244 ALA A CA 1
ATOM 1852 C C . ALA A 1 244 ? -50.495 17.117 36.527 1.00 78.25 244 ALA A C 1
ATOM 1854 O O . ALA A 1 244 ? -50.055 16.123 35.959 1.00 78.25 244 ALA A O 1
ATOM 1855 N N . SER A 1 245 ? -50.112 17.461 37.762 1.00 76.25 245 SER A N 1
ATOM 1856 C CA . SER A 1 245 ? -49.047 16.777 38.512 1.00 76.25 245 SER A CA 1
ATOM 1857 C C . SER A 1 245 ? -49.532 15.966 39.713 1.00 76.25 245 SER A C 1
ATOM 1859 O O . SER A 1 245 ? -48.782 15.147 40.249 1.00 76.25 245 SER A O 1
ATOM 1861 N N . ALA A 1 246 ? -50.758 16.207 40.182 1.00 85.25 246 ALA A N 1
ATOM 1862 C CA . ALA A 1 246 ? -51.244 15.604 41.411 1.00 85.25 246 ALA A CA 1
ATOM 1863 C C . ALA A 1 246 ? -52.765 15.641 41.544 1.00 85.25 246 ALA A C 1
ATOM 1865 O O . ALA A 1 246 ? -53.442 16.546 41.048 1.00 85.25 246 ALA A O 1
ATOM 1866 N N . THR A 1 247 ? -53.261 14.720 42.362 1.00 89.88 247 THR A N 1
ATOM 1867 C CA . THR A 1 247 ? -54.640 14.682 42.843 1.00 89.88 247 THR A CA 1
ATOM 1868 C C . THR A 1 247 ? -54.674 15.016 44.333 1.00 89.88 247 THR A C 1
ATOM 1870 O O . THR A 1 247 ? -53.884 14.484 45.113 1.00 89.88 247 THR A O 1
ATOM 1873 N N . VAL A 1 248 ? -55.567 15.910 44.744 1.00 92.62 248 VAL A N 1
ATOM 1874 C CA . VAL A 1 248 ? -55.725 16.360 46.130 1.00 92.62 248 VAL A CA 1
ATOM 1875 C C . VAL A 1 248 ? -56.923 15.658 46.755 1.00 92.62 248 VAL A C 1
ATOM 1877 O O . VAL A 1 248 ? -58.027 15.721 46.223 1.00 92.62 248 VAL A O 1
ATOM 1880 N N . PHE A 1 249 ? -56.715 15.029 47.908 1.00 94.38 249 PHE A N 1
ATOM 1881 C CA . PHE A 1 249 ? -57.738 14.306 48.657 1.00 94.38 249 PHE A CA 1
ATOM 1882 C C . PHE A 1 249 ? -57.999 14.960 50.005 1.00 94.38 249 PHE A C 1
ATOM 1884 O O . PHE A 1 249 ? -57.095 15.524 50.623 1.00 94.38 249 PHE A O 1
ATOM 1891 N N . LYS A 1 250 ? -59.227 14.847 50.496 1.00 92.50 250 LYS A N 1
ATOM 1892 C CA . LYS A 1 250 ? -59.559 15.246 51.861 1.00 92.50 250 LYS A CA 1
ATOM 1893 C C . LYS A 1 250 ? -59.125 14.163 52.837 1.00 92.50 250 LYS A C 1
ATOM 1895 O O . LYS A 1 250 ? -59.390 12.984 52.613 1.00 92.50 250 LYS A O 1
ATOM 1900 N N . GLY A 1 251 ? -58.499 14.563 53.935 1.00 90.88 251 GLY A N 1
ATOM 1901 C CA . GLY A 1 251 ? -58.167 13.662 55.029 1.00 90.88 251 GLY A CA 1
ATOM 1902 C C . GLY A 1 251 ? -58.429 14.266 56.400 1.00 90.88 251 GLY A C 1
ATOM 1903 O O . GLY A 1 251 ? -58.556 15.479 56.551 1.00 90.88 251 GLY A O 1
ATOM 1904 N N . VAL A 1 252 ? -58.492 13.405 57.410 1.00 90.12 252 VAL A N 1
ATOM 1905 C CA . VAL A 1 252 ? -58.566 13.777 58.825 1.00 90.12 252 VAL A CA 1
ATOM 1906 C C . VAL A 1 252 ? -57.473 13.013 59.563 1.00 90.12 252 VAL A C 1
ATOM 1908 O O . VAL A 1 252 ? -57.493 11.783 59.626 1.00 90.12 252 VAL A O 1
ATOM 1911 N N . LEU A 1 253 ? -56.481 13.732 60.090 1.00 83.25 253 LEU A N 1
ATOM 1912 C CA . LEU A 1 253 ? -55.360 13.118 60.801 1.00 83.25 253 LEU A CA 1
ATOM 1913 C C . LEU A 1 253 ? -55.789 12.716 62.215 1.00 83.25 253 LEU A C 1
ATOM 1915 O O . LEU A 1 253 ? -56.341 13.520 62.962 1.00 83.25 253 LEU A O 1
ATOM 1919 N N . ALA A 1 254 ? -55.477 11.482 62.613 1.00 70.75 254 ALA A N 1
ATOM 1920 C CA . ALA A 1 254 ? -55.851 10.952 63.926 1.00 70.75 254 ALA A CA 1
ATOM 1921 C C . ALA A 1 254 ? -55.148 11.656 65.104 1.00 70.75 254 ALA A C 1
ATOM 1923 O O . ALA A 1 254 ? -55.588 11.525 66.242 1.00 70.75 254 ALA A O 1
ATOM 1924 N N . SER A 1 255 ? -54.049 12.374 64.845 1.00 65.06 255 SER A N 1
ATOM 1925 C CA . SER A 1 255 ? -53.217 12.985 65.887 1.00 65.06 255 SER A CA 1
ATOM 1926 C C . SER A 1 255 ? -53.671 14.370 66.355 1.00 65.06 255 SER A C 1
ATOM 1928 O O . SER A 1 255 ? -53.137 14.820 67.357 1.00 65.06 255 SER A O 1
ATOM 1930 N N . ASP A 1 256 ? -54.629 15.028 65.692 1.00 59.25 256 ASP A N 1
ATOM 1931 C CA . ASP A 1 256 ? -55.087 16.368 66.086 1.00 59.25 256 ASP A CA 1
ATOM 1932 C C . ASP A 1 256 ? -56.591 16.550 65.835 1.00 59.25 256 ASP A C 1
ATOM 1934 O O . ASP A 1 256 ? -57.024 16.676 64.692 1.00 59.25 256 ASP A O 1
ATOM 1938 N N . THR A 1 257 ? -57.373 16.576 66.924 1.00 59.66 257 THR A N 1
ATOM 1939 C CA . THR A 1 257 ? -58.683 17.258 67.106 1.00 59.66 257 THR A CA 1
ATOM 1940 C C . THR A 1 257 ? -59.758 17.183 65.996 1.00 59.66 257 THR A C 1
ATOM 1942 O O . THR A 1 257 ? -60.740 17.918 66.052 1.00 59.66 257 THR A O 1
ATOM 1945 N N . GLY A 1 258 ? -59.650 16.281 65.015 1.00 66.25 258 GLY A N 1
ATOM 1946 C CA . GLY A 1 258 ? -60.570 16.208 63.873 1.00 66.25 258 GLY A CA 1
ATOM 1947 C C . GLY A 1 258 ? -60.304 17.260 62.788 1.00 66.25 258 GLY A C 1
ATOM 1948 O O . GLY A 1 258 ? -61.195 17.569 61.994 1.00 66.25 258 GLY A O 1
ATOM 1949 N N . ARG A 1 259 ? -59.094 17.833 62.730 1.00 77.31 259 ARG A N 1
ATOM 1950 C CA . ARG A 1 259 ? -58.751 18.854 61.732 1.00 77.31 259 ARG A CA 1
ATOM 1951 C C . ARG A 1 259 ? -58.710 18.246 60.327 1.00 77.31 259 ARG A C 1
ATOM 1953 O O . ARG A 1 259 ? -57.974 17.294 60.067 1.00 77.31 259 ARG A O 1
ATOM 1960 N N . CYS A 1 260 ? -59.489 18.826 59.416 1.00 84.12 260 CYS A N 1
ATOM 1961 C CA . CYS A 1 260 ? -59.455 18.462 58.003 1.00 84.12 260 CYS A CA 1
ATOM 1962 C C . CYS A 1 260 ? -58.158 18.962 57.355 1.00 84.12 260 CYS A C 1
ATOM 1964 O O . CYS A 1 260 ? -57.751 20.108 57.558 1.00 84.12 260 CYS A O 1
ATOM 1966 N N . VAL A 1 261 ? -57.540 18.106 56.551 1.00 88.62 261 VAL A N 1
ATOM 1967 C CA . VAL A 1 261 ? -56.327 18.387 55.782 1.00 88.62 261 VAL A CA 1
ATOM 1968 C C . VAL A 1 261 ? -56.536 18.035 54.314 1.00 88.62 261 VAL A C 1
ATOM 1970 O O . VAL A 1 261 ? -57.350 17.176 53.973 1.00 88.62 261 VAL A O 1
ATOM 1973 N N . ALA A 1 262 ? -55.782 18.698 53.444 1.00 92.00 262 ALA A N 1
ATOM 1974 C CA . ALA A 1 262 ? -55.691 18.363 52.031 1.00 92.00 262 ALA A CA 1
ATOM 1975 C C . ALA A 1 262 ? -54.398 17.570 51.790 1.00 92.00 262 ALA A C 1
ATOM 1977 O O . ALA A 1 262 ? -53.309 18.052 52.097 1.00 92.00 262 ALA A O 1
ATOM 1978 N N . ILE A 1 263 ? -54.513 16.357 51.254 1.00 91.19 263 ILE A N 1
ATOM 1979 C CA . ILE A 1 263 ? -53.390 15.459 50.967 1.00 91.19 263 ILE A CA 1
ATOM 1980 C C . ILE A 1 263 ? -53.194 15.407 49.453 1.00 91.19 263 ILE A C 1
ATOM 1982 O O . ILE A 1 263 ? -54.011 14.839 48.730 1.00 91.19 263 ILE A O 1
ATOM 1986 N N . LYS A 1 264 ? -52.108 16.014 48.969 1.00 91.25 264 LYS A N 1
ATOM 1987 C CA . LYS A 1 264 ? -51.734 16.045 47.550 1.00 91.25 264 LYS A CA 1
ATOM 1988 C C . LYS A 1 264 ? -50.917 14.796 47.206 1.00 91.25 264 LYS A C 1
ATOM 1990 O O . LYS A 1 264 ? -49.791 14.644 47.667 1.00 91.25 264 LYS A O 1
ATOM 1995 N N . ARG A 1 265 ? -51.482 13.898 46.400 1.00 88.69 265 ARG A N 1
ATOM 1996 C CA . ARG A 1 265 ? -50.837 12.677 45.902 1.00 88.69 265 ARG A CA 1
ATOM 1997 C C . ARG A 1 265 ? -50.348 12.906 44.474 1.00 88.69 265 ARG A C 1
ATOM 1999 O O . ARG A 1 265 ? -51.154 13.212 43.600 1.00 88.69 265 ARG A O 1
ATOM 2006 N N . LEU A 1 266 ? -49.048 12.743 44.245 1.00 85.19 266 LEU A N 1
ATOM 2007 C CA . LEU A 1 266 ? -48.445 12.882 42.917 1.00 85.19 266 LEU A CA 1
ATOM 2008 C C . LEU A 1 266 ? -48.866 11.729 41.992 1.00 85.19 266 LEU A C 1
ATOM 2010 O O . LEU A 1 266 ? -48.964 10.577 42.431 1.00 85.19 266 LEU A O 1
ATOM 2014 N N . ASP A 1 267 ? -49.108 12.036 40.718 1.00 75.50 267 ASP A N 1
ATOM 2015 C CA . ASP A 1 267 ? -49.480 11.036 39.717 1.00 75.50 267 ASP A CA 1
ATOM 2016 C C . ASP A 1 267 ? -48.246 10.272 39.210 1.00 75.50 267 ASP A C 1
ATOM 2018 O O . ASP A 1 267 ? -47.225 10.854 38.851 1.00 75.50 267 ASP A O 1
ATOM 2022 N N . ALA A 1 268 ? -48.349 8.940 39.122 1.00 64.50 268 ALA A N 1
ATOM 2023 C CA . ALA A 1 268 ? -47.223 8.047 38.807 1.00 64.50 268 ALA A CA 1
ATOM 2024 C C . ALA A 1 268 ? -46.582 8.265 37.418 1.00 64.50 268 ALA A C 1
ATOM 2026 O O . ALA A 1 268 ? -45.505 7.731 37.159 1.00 64.50 268 ALA A O 1
ATOM 2027 N N . LYS A 1 269 ? -47.228 9.035 36.530 1.00 57.56 269 LYS A N 1
ATOM 2028 C CA . LYS A 1 269 ? -46.681 9.419 35.218 1.00 57.56 269 LYS A CA 1
ATOM 2029 C C . LYS A 1 269 ? -45.590 10.495 35.312 1.00 57.56 269 LYS A C 1
ATOM 2031 O O . LYS A 1 269 ? -44.823 10.629 34.371 1.00 57.56 269 LYS A O 1
ATOM 2036 N N . VAL A 1 270 ? -45.460 11.198 36.441 1.00 54.25 270 VAL A N 1
ATOM 2037 C CA . VAL A 1 270 ? -44.401 12.196 36.702 1.00 54.25 270 VAL A CA 1
ATOM 2038 C C . VAL A 1 270 ? -43.197 11.528 37.384 1.00 54.25 270 VAL A C 1
ATOM 2040 O O . VAL A 1 270 ? -42.647 12.027 38.356 1.00 54.25 270 VAL A O 1
ATOM 2043 N N . ARG A 1 271 ? -42.812 10.334 36.922 1.00 51.28 271 ARG A N 1
ATOM 2044 C CA . ARG A 1 271 ? -41.614 9.621 37.403 1.00 51.28 271 ARG A CA 1
ATOM 2045 C C . ARG A 1 271 ? -40.334 10.028 36.673 1.00 51.28 271 ARG A C 1
ATOM 2047 O O . ARG A 1 271 ? -39.263 9.554 37.030 1.00 51.28 271 ARG A O 1
ATOM 2054 N N . GLU A 1 272 ? -40.434 10.883 35.657 1.00 48.09 272 GLU A N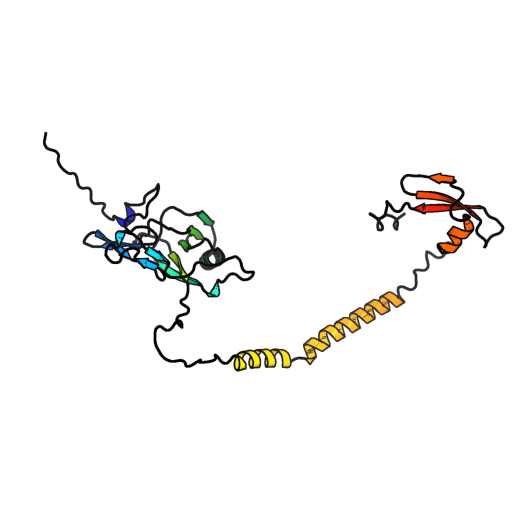 1
ATOM 2055 C CA . GLU A 1 272 ? -39.288 11.238 34.816 1.00 48.09 272 GLU A CA 1
ATOM 2056 C C . GLU A 1 272 ? -38.417 12.379 35.371 1.00 48.09 272 GLU A C 1
ATOM 2058 O O . GLU A 1 272 ? -37.315 12.547 34.873 1.00 48.09 272 GLU A O 1
ATOM 2063 N N . ASN A 1 273 ? -38.819 13.085 36.443 1.00 51.28 273 ASN A N 1
ATOM 2064 C CA . ASN A 1 273 ? -38.042 14.195 37.030 1.00 51.28 273 ASN A CA 1
ATOM 2065 C C . ASN A 1 273 ? -38.056 14.220 38.581 1.00 51.28 273 ASN A C 1
ATOM 2067 O O . ASN A 1 273 ? -38.350 15.241 39.203 1.00 51.28 273 ASN A O 1
ATOM 2071 N N . ASP A 1 274 ? -37.661 13.120 39.239 1.00 52.50 274 ASP A N 1
ATOM 2072 C CA . ASP A 1 274 ? -37.499 13.048 40.714 1.00 52.50 274 ASP A CA 1
ATOM 2073 C C . ASP A 1 274 ? -36.511 14.098 41.298 1.00 52.50 274 ASP A C 1
ATOM 2075 O O . ASP A 1 274 ? -36.453 14.299 42.516 1.00 52.50 274 ASP A O 1
ATOM 2079 N N . LEU A 1 275 ? -35.723 14.771 40.447 1.00 49.75 275 LEU A N 1
ATOM 2080 C CA . LEU A 1 275 ? -34.759 15.812 40.824 1.00 49.75 275 LEU A CA 1
ATOM 2081 C C . LEU A 1 275 ? -35.363 17.226 40.912 1.00 49.75 275 LEU A C 1
ATOM 2083 O O . LEU A 1 275 ? -34.878 18.012 41.722 1.00 49.75 275 LEU A O 1
ATOM 2087 N N . GLU A 1 276 ? -36.416 17.551 40.154 1.00 48.09 276 GLU A N 1
ATOM 2088 C CA . GLU A 1 276 ? -37.028 18.896 40.181 1.00 48.09 276 GLU A CA 1
ATOM 2089 C C . GLU A 1 276 ? -37.960 19.088 41.386 1.00 48.09 276 GLU A C 1
ATOM 2091 O O . GLU A 1 276 ? -38.019 20.173 41.955 1.00 48.09 276 GLU A O 1
ATOM 2096 N N . PHE A 1 277 ? -38.620 18.025 41.859 1.00 54.91 277 PHE A N 1
ATOM 2097 C CA . PHE A 1 277 ? -39.594 18.128 42.955 1.00 54.91 277 PHE A CA 1
ATOM 2098 C C . PHE A 1 277 ? -38.967 18.403 44.334 1.00 54.91 277 PHE A C 1
ATOM 2100 O O . PHE A 1 277 ? -39.652 18.834 45.252 1.00 54.91 277 PHE A O 1
ATOM 2107 N N . LYS A 1 278 ? -37.663 18.156 44.515 1.00 53.91 278 LYS A N 1
ATOM 2108 C CA . LYS A 1 278 ? -36.976 18.397 45.800 1.00 53.91 278 LYS A CA 1
ATOM 2109 C C . LYS A 1 278 ? -36.531 19.851 46.002 1.00 53.91 278 LYS A C 1
ATOM 2111 O O . LYS A 1 278 ? -35.958 20.144 47.050 1.00 53.91 278 LYS A O 1
ATOM 2116 N N . ALA A 1 279 ? -36.736 20.717 45.008 1.00 47.53 279 ALA A N 1
ATOM 2117 C CA . ALA A 1 279 ? -36.298 22.111 45.023 1.00 47.53 279 ALA A CA 1
ATOM 2118 C C . ALA A 1 279 ? -37.439 23.136 45.209 1.00 47.53 279 ALA A C 1
ATOM 2120 O O . ALA A 1 279 ? -37.135 24.311 45.407 1.00 47.53 279 ALA A O 1
ATOM 2121 N N . GLU A 1 280 ? -38.707 22.709 45.171 1.00 40.00 280 GLU A N 1
ATOM 2122 C CA . GLU A 1 280 ? -39.891 23.523 45.520 1.00 40.00 280 GLU A CA 1
ATOM 2123 C C . GLU A 1 280 ? -40.355 23.260 46.959 1.00 40.00 280 GLU A C 1
ATOM 2125 O O . GLU A 1 280 ? -40.746 24.241 47.633 1.00 40.00 280 GLU A O 1
#

Mean predicted aligned error: 20.01 Å

Nearest PDB structures (foldseek):
  6eas-assembly1_A  TM=9.084E-01  e=2.475E-01  Zea mays
  6o1g-assembly1_A  TM=7.055E-01  e=4.065E-02  Homo sapiens
  6cpy-assembly2_B  TM=8.093E-01  e=2.475E-01  Zea mays
  6cpy-assembly1_A  TM=6.905E-01  e=1.465E-01  Zea mays
  2yil-assembly1_A  TM=6.323E-01  e=1.304E-01  Sarcocystis muris

pLDDT: mean 78.67, std 19.67, range [32.53, 98.31]

InterPro domains:
  IPR011009 Protein kinase-like domain superfamily [SSF56112] (216-272)
  IPR017441 Protein kinase, ATP binding site [PS00107] (240-264)
  IPR051343 G-type lectin S-receptor-like kinases and EP1-like glycoproteins [PTHR47976] (18-280)

Radius of gyration: 39.61 Å; Cα contacts (8 Å, |Δi|>4): 416; chains: 1; bounding box: 82×64×118 Å

Sequence (280 aa):
MAWSTSSFVPPNICLSIVEGVGGGGACGFNSLCRLGDEGPICECPNGYNSIDPNDALRGCKQNFVPQSCDQASPETDLFDFQEMQNTNFPGGDYEHFQGVTEDWCRQNCLDDCFCAVAIFNSAGDCFKKRLPFSNGMIDSSVIAKTLIKFGKDNSTFRSGGGAITKKKDNSTLILVGSVLLSSSGVLNILLPLITYLVVSRVYSRKAKVIQPHPVMSGMNLKDFTYEELKKATNEFKEELGRGASATVFKGVLASDTGRCVAIKRLDAKVRENDLEFKAE

Solvent-accessible surface area (backbone atoms only — not comparable to full-atom values): 16546 Å² total; per-residue (Å²): 140,82,87,77,88,81,83,81,77,65,96,45,48,42,76,66,37,60,64,92,73,81,64,22,33,70,15,11,30,49,17,35,15,33,79,48,98,92,44,75,44,48,45,52,50,79,51,35,39,63,69,36,91,92,39,54,54,67,10,29,37,75,74,54,78,78,68,61,71,89,53,98,65,67,62,46,88,47,45,49,65,52,79,35,72,25,22,51,47,70,68,76,63,80,47,77,47,71,78,47,52,67,70,55,44,51,48,56,34,56,76,31,68,59,40,38,33,35,38,34,35,94,81,16,39,30,39,33,25,38,80,82,41,29,24,24,24,47,44,88,86,41,80,27,38,23,34,39,52,25,50,59,76,78,87,76,77,77,82,81,85,80,95,73,87,77,78,78,72,62,62,64,62,53,48,56,54,48,51,63,60,59,74,42,55,61,57,70,49,46,51,57,51,50,50,49,51,50,51,48,48,52,49,49,49,47,48,66,67,49,46,79,73,78,68,65,92,86,64,95,79,78,92,75,54,70,68,57,54,32,60,25,16,66,70,63,64,48,73,77,50,75,59,98,63,32,39,29,21,46,25,38,47,92,89,46,98,72,49,76,44,80,48,74,44,72,46,83,86,70,67,86,51,78,74,63,70,78,77,116

Foldseek 3Di:
DDDDDDDDDDPAQLVVQPDPDDFAGQQTWQWAWEDDPVGTDIDHDPQWDAPDPVGRSHHTDGPDDQWDPPDPDTPLVQKFWDKDFQKDQPDQFPDKDFPADPVVLRVVLSNDSQFQKWKAAPRRMITGHGPRTHSIYHDPPRRIMMIGMHGDDPPPPDDDDDDDDPDDDCPVVVVVVVCVVPVPPPCVVVVVVVVCVVVVVVVVVVVVVPPPPPPPPPDPDDDDDPVQQCVQQVNQPAWPDDDPFWTWGWGAGPPDDRDIDIDTGGDPVPPPCPPVVVVD

Secondary structure (DSSP, 8-state):
----------S-HHHH---SSSS-GGG-TT-EEEEETTEEEEEPPTTEEES-TT-GGG-EEE-SPPPP--SSS--GGGEEEEEEETEE--S-EEEEE-S--HHHHHHHHHS-TT--EEEE-TTS-EEEEPSSP--EEE-TT---EEEEEEEPP-TT---S---------THHHHHHHHHHHHTTHHHHHHHHHHHHHHHHHHHHHHHHH-S-----TT-------HHHHHHHTTTTT-EEEE-SSEEEEEEE-TTTTT-EEEEEEEPTT--S-TTTTT--

Organism: Prunus avium (NCBI:txid42229)